Protein AF-A0A958FEN5-F1 (afdb_monomer)

Secondary structure (DSSP, 8-state):
---HHHHHHHTTSSS-EEESGGGT-SS-HHHHHHHTT--------S-TT-HHHHHHHHHHHHHHHHHHTSS-GGGSTTHHHHHHHHHHHTTT--SEEEEEEEEEPPTT---EEPTT--TT-EE-TT-EEEEETTEEEE-SS-EEEES---SS--SEEEEEEEE--HHHHHHHHHHHHTTGGGGGGGSTTEEE-SSSTTEEEEETTT-TT--HHHHHHTTEEEEEEETTEEEEEE-TTSSS-HHHHTT--

Foldseek 3Di:
DPFPLLVQLCVLALAADEPPPVLVDPPDPQVVCLLQQDRDDDDDQDDPPDPLSVLLVVLVVLSNCCSVVVDPCVRDPCNVVSNVSRNVVRPPHFRYKYWDDWDFADVVWPKAFDPDADAFAKDAFQDFGIATPVGTDTHHHTAGKHDADHDPDDRTRIIGMHHDDVVLVVLLVVCQVVLVVVCQCVQPQWHDDPPDPQKIKGQCVRVVVPPVSVCVSNQWHFDDQDPNITIIGHRPNRPHGPVVVVVVD

pLDDT: mean 89.11, std 8.86, range [35.75, 97.81]

Radius of gyration: 19.83 Å; Cα contacts (8 Å, |Δi|>4): 394; chains: 1; bounding box: 42×50×49 Å

Structure (mmCIF, N/CA/C/O backbone):
data_AF-A0A958FEN5-F1
#
_entry.id   AF-A0A958FEN5-F1
#
loop_
_atom_site.group_PDB
_atom_site.id
_atom_site.type_symbol
_atom_site.label_atom_id
_atom_site.label_alt_id
_atom_site.label_comp_id
_atom_site.label_asym_id
_atom_site.label_entity_id
_atom_site.label_seq_id
_atom_site.pdbx_PDB_ins_code
_atom_site.Cartn_x
_atom_site.Cartn_y
_atom_site.Cartn_z
_atom_site.occupancy
_atom_site.B_iso_or_equiv
_atom_site.auth_seq_id
_atom_site.auth_comp_id
_atom_site.auth_asym_id
_atom_site.auth_atom_id
_atom_site.pdbx_PDB_model_num
ATOM 1 N N . ALA A 1 1 ? 1.786 -7.069 5.929 1.00 76.81 1 ALA A N 1
ATOM 2 C CA . ALA A 1 1 ? 1.356 -8.045 4.900 1.00 76.81 1 ALA A CA 1
ATOM 3 C C . ALA A 1 1 ? -0.119 -7.855 4.566 1.00 76.81 1 ALA A C 1
ATOM 5 O O . ALA A 1 1 ? -0.901 -7.631 5.483 1.00 76.81 1 ALA A O 1
ATOM 6 N N . ASP A 1 2 ? -0.501 -7.979 3.296 1.00 85.31 2 ASP A N 1
ATOM 7 C CA . ASP A 1 2 ? -1.878 -7.846 2.799 1.00 85.31 2 ASP A CA 1
ATOM 8 C C . ASP A 1 2 ? -2.792 -9.045 3.164 1.00 85.31 2 ASP A C 1
ATOM 10 O O . ASP A 1 2 ? -3.240 -9.829 2.318 1.00 85.31 2 ASP A O 1
ATOM 14 N N . THR A 1 3 ? -3.030 -9.216 4.465 1.00 89.69 3 THR A N 1
ATOM 15 C CA . THR A 1 3 ? -3.970 -10.192 5.032 1.00 89.69 3 THR A CA 1
ATOM 16 C C . THR A 1 3 ? -5.318 -9.549 5.341 1.00 89.69 3 THR A C 1
ATOM 18 O O . THR A 1 3 ? -5.387 -8.353 5.631 1.00 89.69 3 THR A O 1
ATOM 21 N N . ILE A 1 4 ? -6.403 -10.328 5.356 1.00 90.50 4 ILE A N 1
ATOM 22 C CA . ILE A 1 4 ? -7.728 -9.823 5.759 1.00 90.50 4 ILE A CA 1
ATOM 23 C C . ILE A 1 4 ? -7.710 -9.292 7.200 1.00 90.50 4 ILE A C 1
ATOM 25 O O . ILE A 1 4 ? -8.306 -8.248 7.469 1.00 90.50 4 ILE A O 1
ATOM 29 N N . ARG A 1 5 ? -6.975 -9.942 8.113 1.00 92.38 5 ARG A N 1
ATOM 30 C CA . ARG A 1 5 ? -6.781 -9.458 9.494 1.00 92.38 5 ARG A CA 1
ATOM 31 C C . ARG A 1 5 ? -6.127 -8.077 9.547 1.00 92.38 5 ARG A C 1
ATOM 33 O O . ARG A 1 5 ? -6.627 -7.200 10.248 1.00 92.38 5 ARG A O 1
ATOM 40 N N . ASN A 1 6 ? -5.058 -7.867 8.777 1.00 92.12 6 ASN A N 1
ATOM 41 C CA . ASN A 1 6 ? -4.385 -6.570 8.720 1.00 92.12 6 ASN A CA 1
ATOM 42 C C . ASN A 1 6 ? -5.245 -5.521 8.020 1.00 92.12 6 ASN A C 1
ATOM 44 O O . ASN A 1 6 ? -5.283 -4.391 8.481 1.00 92.12 6 ASN A O 1
ATOM 48 N N . ARG A 1 7 ? -5.987 -5.882 6.964 1.00 92.06 7 ARG A N 1
ATOM 49 C CA . ARG A 1 7 ? -6.943 -4.965 6.321 1.00 92.06 7 ARG A CA 1
ATOM 50 C C . ARG A 1 7 ? -8.023 -4.498 7.292 1.00 92.06 7 ARG A C 1
ATOM 52 O O . ARG A 1 7 ? -8.392 -3.335 7.238 1.00 92.06 7 ARG A O 1
ATOM 59 N N . ARG A 1 8 ? -8.543 -5.380 8.155 1.00 91.88 8 ARG A N 1
ATOM 60 C CA . ARG A 1 8 ? -9.530 -4.997 9.180 1.00 91.88 8 ARG A CA 1
ATOM 61 C C . ARG A 1 8 ? -8.937 -4.012 10.176 1.00 91.88 8 ARG A C 1
ATOM 63 O O . ARG A 1 8 ? -9.519 -2.960 10.356 1.00 91.88 8 ARG A O 1
ATOM 70 N N . PHE A 1 9 ? -7.761 -4.312 10.720 1.00 93.44 9 PHE A N 1
ATOM 71 C CA . PHE A 1 9 ? -7.087 -3.411 11.656 1.00 93.44 9 PHE A CA 1
ATOM 72 C C . PHE A 1 9 ? -6.694 -2.070 11.010 1.00 93.44 9 PHE A C 1
ATOM 74 O O . PHE A 1 9 ? -6.896 -1.010 11.582 1.00 93.44 9 PHE A O 1
ATOM 81 N N . ALA A 1 10 ? -6.198 -2.086 9.771 1.00 93.81 10 ALA A N 1
ATOM 82 C CA . ALA A 1 10 ? -5.843 -0.871 9.041 1.00 93.81 10 ALA A CA 1
ATOM 83 C C . ALA A 1 10 ? -7.058 0.025 8.730 1.00 93.81 10 ALA A C 1
ATOM 85 O O . ALA A 1 10 ? -6.887 1.231 8.593 1.00 93.81 10 ALA A O 1
ATOM 86 N N . ARG A 1 11 ? -8.274 -0.538 8.628 1.00 92.50 11 ARG A N 1
ATOM 87 C CA . ARG A 1 11 ? -9.514 0.232 8.403 1.00 92.50 11 ARG A CA 1
ATOM 88 C C . ARG A 1 11 ? -9.922 1.084 9.605 1.00 92.50 11 ARG A C 1
ATOM 90 O O . ARG A 1 11 ? -10.710 2.005 9.413 1.00 92.50 11 ARG A O 1
ATOM 97 N N . ASP A 1 12 ? -9.389 0.809 10.794 1.00 93.94 12 ASP A N 1
ATOM 98 C CA . ASP A 1 12 ? -9.639 1.631 11.983 1.00 93.94 12 ASP A CA 1
ATOM 99 C C . ASP A 1 12 ? -8.968 3.013 11.856 1.00 93.94 12 ASP A C 1
ATOM 101 O O . ASP A 1 12 ? -9.407 3.990 12.461 1.00 93.94 12 ASP A O 1
ATOM 105 N N . PHE A 1 13 ? -7.935 3.121 11.013 1.00 95.62 13 PHE A N 1
ATOM 106 C CA . PHE A 1 13 ? -7.231 4.365 10.732 1.00 95.62 13 PHE A CA 1
ATOM 107 C C . PHE A 1 13 ? -7.889 5.086 9.551 1.00 95.62 13 PHE A C 1
ATOM 109 O O . PHE A 1 13 ? -7.952 4.531 8.451 1.00 95.62 13 PHE A O 1
ATOM 116 N N . PRO A 1 14 ? -8.331 6.346 9.707 1.00 95.31 14 PRO A N 1
ATOM 117 C CA . PRO A 1 14 ? -8.985 7.080 8.632 1.00 95.31 14 PRO A CA 1
ATOM 118 C C . PRO A 1 14 ? -7.960 7.740 7.690 1.00 95.31 14 PRO A C 1
ATOM 120 O O . PRO A 1 14 ? -8.005 8.945 7.452 1.00 95.31 14 PRO A O 1
ATOM 123 N N . VAL A 1 15 ? -7.023 6.941 7.170 1.00 95.38 15 VAL A N 1
ATOM 124 C CA . VAL A 1 15 ? -5.976 7.350 6.220 1.00 95.38 15 VAL A CA 1
ATOM 125 C C . VAL A 1 15 ? -5.899 6.376 5.040 1.00 95.38 15 VAL A C 1
ATOM 127 O O . VAL A 1 15 ? -6.398 5.252 5.145 1.00 95.38 15 VAL A O 1
ATOM 130 N N . PRO A 1 16 ? -5.273 6.755 3.909 1.00 94.94 16 PRO A N 1
ATOM 131 C CA . PRO A 1 16 ? -5.099 5.841 2.791 1.00 94.94 16 PRO A CA 1
ATOM 132 C C . PRO A 1 16 ? -4.279 4.609 3.178 1.00 94.94 16 PRO A C 1
ATOM 134 O O . PRO A 1 16 ? -3.177 4.716 3.713 1.00 94.94 16 PRO A O 1
ATOM 137 N N . ILE A 1 17 ? -4.790 3.429 2.839 1.00 95.31 17 ILE A N 1
ATOM 138 C CA . ILE A 1 17 ? -4.107 2.151 3.044 1.00 95.31 17 ILE A CA 1
ATOM 139 C C . ILE A 1 17 ? -3.333 1.793 1.773 1.00 95.31 17 ILE A C 1
ATOM 141 O O . ILE A 1 17 ? -3.893 1.823 0.676 1.00 95.31 17 ILE A O 1
ATOM 145 N N . ILE A 1 18 ? -2.067 1.395 1.911 1.00 94.81 18 ILE A N 1
ATOM 146 C CA . ILE A 1 18 ? -1.229 0.938 0.793 1.00 94.81 18 ILE A CA 1
ATOM 147 C C . ILE A 1 18 ? -0.986 -0.564 0.924 1.00 94.81 18 ILE A C 1
ATOM 149 O O . ILE A 1 18 ? -0.358 -1.032 1.871 1.00 94.81 18 ILE A O 1
ATOM 153 N N . LEU A 1 19 ? -1.490 -1.327 -0.043 1.00 92.75 19 LEU A N 1
ATOM 154 C CA . LEU A 1 19 ? -1.366 -2.781 -0.092 1.00 92.75 19 LEU A CA 1
ATOM 155 C C . LEU A 1 19 ? -0.145 -3.210 -0.915 1.00 92.75 19 LEU A C 1
ATOM 157 O O . LEU A 1 19 ? 0.177 -2.597 -1.933 1.00 92.75 19 LEU A O 1
ATOM 161 N N . GLY A 1 20 ? 0.504 -4.305 -0.517 1.00 88.38 20 GLY A N 1
ATOM 162 C CA . GLY A 1 20 ? 1.544 -4.960 -1.316 1.00 88.38 20 GLY A CA 1
ATOM 163 C C . GLY A 1 20 ? 2.907 -4.266 -1.304 1.00 88.38 20 GLY A C 1
ATOM 164 O O . GLY A 1 20 ? 3.802 -4.685 -2.038 1.00 88.38 20 GLY A O 1
ATOM 165 N N . LEU A 1 21 ? 3.098 -3.233 -0.476 1.00 88.38 21 LEU A N 1
ATOM 166 C CA . LEU A 1 21 ? 4.414 -2.619 -0.271 1.00 88.38 21 LEU A 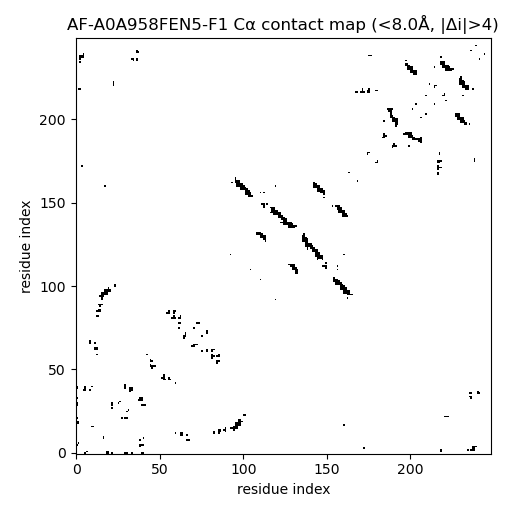CA 1
ATOM 167 C C . LEU A 1 21 ? 5.416 -3.641 0.290 1.00 88.38 21 LEU A C 1
ATOM 169 O O . LEU A 1 21 ? 6.569 -3.666 -0.128 1.00 88.38 21 LEU A O 1
ATOM 173 N N . GLU A 1 22 ? 4.955 -4.551 1.153 1.00 84.94 22 GLU A N 1
ATOM 174 C CA . GLU A 1 22 ? 5.789 -5.604 1.734 1.00 84.94 22 GLU A CA 1
ATOM 175 C C . GLU A 1 22 ? 6.293 -6.623 0.707 1.00 84.94 22 GLU A C 1
ATOM 177 O O . GLU A 1 22 ? 7.250 -7.333 0.975 1.00 84.94 22 GLU A O 1
ATOM 182 N N . GLU A 1 23 ? 5.649 -6.735 -0.459 1.00 82.31 23 GLU A N 1
ATOM 183 C CA . GLU A 1 23 ? 6.120 -7.626 -1.529 1.00 82.31 23 GLU A CA 1
ATOM 184 C C . GLU A 1 23 ? 7.278 -7.013 -2.324 1.00 82.31 23 GLU A C 1
ATOM 186 O O . GLU A 1 23 ? 7.898 -7.697 -3.135 1.00 82.31 23 GLU A O 1
ATOM 191 N N . GLN A 1 24 ? 7.534 -5.715 -2.140 1.00 83.56 24 GLN A N 1
ATOM 192 C CA . GLN A 1 24 ? 8.630 -5.001 -2.791 1.00 83.56 24 GLN A CA 1
ATOM 193 C C . GLN A 1 24 ? 9.846 -4.829 -1.874 1.00 83.56 24 GLN A C 1
ATOM 195 O O . GLN A 1 24 ? 10.915 -4.464 -2.363 1.00 83.56 24 GLN A O 1
ATOM 200 N N . LEU A 1 25 ? 9.683 -5.073 -0.571 1.00 83.25 25 LEU A N 1
ATOM 201 C CA . LEU A 1 25 ? 10.684 -4.840 0.464 1.00 83.25 25 LEU A CA 1
ATOM 202 C C . LEU A 1 25 ? 11.015 -6.150 1.179 1.00 83.25 25 LEU A C 1
ATOM 204 O O . LEU A 1 25 ? 10.143 -6.775 1.781 1.00 83.25 25 LEU A O 1
ATOM 208 N N . GLU A 1 26 ? 12.281 -6.548 1.150 1.00 78.88 26 GLU A N 1
ATOM 209 C CA . GLU A 1 26 ? 12.763 -7.735 1.858 1.00 78.88 26 GLU A CA 1
ATOM 210 C C . GLU A 1 26 ? 13.278 -7.364 3.256 1.00 78.88 26 GLU A C 1
ATOM 212 O O . GLU A 1 26 ? 13.722 -6.242 3.490 1.00 78.88 26 GLU A O 1
ATOM 217 N N . GLY A 1 27 ? 13.189 -8.295 4.211 1.00 82.06 27 GLY A N 1
ATOM 218 C CA . GLY A 1 27 ? 13.795 -8.129 5.541 1.00 82.06 27 GLY A CA 1
ATOM 219 C C . GLY A 1 27 ? 13.127 -7.099 6.463 1.00 82.06 27 GLY A C 1
ATOM 220 O O . GLY A 1 27 ? 13.707 -6.718 7.476 1.00 82.06 27 GLY A O 1
ATOM 221 N N . THR A 1 28 ? 11.913 -6.637 6.153 1.00 86.81 28 THR A N 1
ATOM 222 C CA . THR A 1 28 ? 11.220 -5.651 7.000 1.00 86.81 28 THR A CA 1
ATOM 223 C C . THR A 1 28 ? 10.677 -6.272 8.290 1.00 86.81 28 THR A C 1
ATOM 225 O O . THR A 1 28 ? 10.172 -7.398 8.295 1.00 86.81 28 THR A O 1
ATOM 228 N N . ILE A 1 29 ? 10.666 -5.496 9.382 1.00 89.12 29 ILE A N 1
ATOM 229 C CA . ILE A 1 29 ? 10.016 -5.900 10.642 1.00 89.12 29 ILE A CA 1
ATOM 230 C C . ILE A 1 29 ? 8.528 -6.227 10.439 1.00 89.12 29 ILE A C 1
ATOM 232 O O . ILE A 1 29 ? 7.995 -7.146 11.054 1.00 89.12 29 ILE A O 1
ATOM 236 N N . LEU A 1 30 ? 7.865 -5.525 9.512 1.00 87.88 30 LEU A N 1
ATOM 237 C CA . LEU A 1 30 ? 6.474 -5.769 9.140 1.00 87.88 30 LEU A CA 1
ATOM 238 C C . LEU A 1 30 ? 6.273 -7.173 8.554 1.00 87.88 30 LEU A C 1
ATOM 240 O O . LEU A 1 30 ? 5.255 -7.818 8.818 1.00 87.88 30 LEU A O 1
ATOM 244 N N . HIS A 1 31 ? 7.220 -7.638 7.736 1.00 83.94 31 HIS A N 1
ATOM 245 C CA . HIS A 1 31 ? 7.192 -8.988 7.187 1.00 83.94 31 HIS A CA 1
ATOM 246 C C . HIS A 1 31 ? 7.477 -10.020 8.285 1.00 83.94 31 HIS A C 1
ATOM 248 O O . HIS A 1 31 ? 6.682 -10.945 8.439 1.00 83.94 31 HIS A O 1
ATOM 254 N N . TYR A 1 32 ? 8.502 -9.802 9.112 1.00 87.81 32 TYR A N 1
ATOM 255 C CA . TYR A 1 32 ? 8.828 -10.679 10.242 1.00 87.81 32 TYR A CA 1
ATOM 256 C C . TYR A 1 32 ? 7.643 -10.878 11.208 1.00 87.81 32 TYR A C 1
ATOM 258 O O . TYR A 1 32 ? 7.229 -12.008 11.460 1.00 87.81 32 TYR A O 1
ATOM 266 N N . LEU A 1 33 ? 7.022 -9.791 11.683 1.00 89.62 33 LEU A N 1
ATOM 267 C CA . LEU A 1 33 ? 5.853 -9.853 12.572 1.00 89.62 33 LEU A CA 1
ATOM 268 C C . LEU A 1 33 ? 4.656 -10.555 11.914 1.00 89.62 33 LEU A C 1
ATOM 270 O O . LEU A 1 33 ? 3.924 -11.296 12.572 1.00 89.62 33 LEU A O 1
ATOM 274 N N . GLY A 1 34 ? 4.464 -10.343 10.609 1.00 85.12 34 GLY A N 1
ATOM 275 C CA . GLY A 1 34 ? 3.415 -11.009 9.841 1.00 85.12 34 GLY A CA 1
ATOM 276 C C . GLY A 1 34 ? 3.625 -12.520 9.723 1.00 85.12 34 GLY A C 1
ATOM 277 O O . GLY A 1 34 ? 2.658 -13.275 9.830 1.00 85.12 34 GLY A O 1
ATOM 278 N N . ASP A 1 35 ? 4.870 -12.968 9.552 1.00 83.88 35 ASP A N 1
ATOM 279 C CA . ASP A 1 35 ? 5.224 -14.391 9.498 1.00 83.88 35 ASP A CA 1
ATOM 280 C C . ASP A 1 35 ? 5.093 -15.073 10.876 1.00 83.88 35 ASP A C 1
ATOM 282 O O . ASP A 1 35 ? 4.807 -16.269 10.931 1.00 83.88 35 ASP A O 1
ATOM 286 N N . LEU A 1 36 ? 5.197 -14.316 11.977 1.00 88.56 36 LEU A N 1
ATOM 287 C CA . LEU A 1 36 ? 4.844 -14.769 13.333 1.00 88.56 36 LEU A CA 1
ATOM 288 C C . LEU A 1 36 ? 3.325 -14.785 13.599 1.00 88.56 36 LEU A C 1
ATOM 290 O O . LEU A 1 36 ? 2.874 -15.353 14.589 1.00 88.56 36 LEU A O 1
ATOM 294 N N . GLY A 1 37 ? 2.520 -14.185 12.718 1.00 88.06 37 GLY A N 1
ATOM 295 C CA . GLY A 1 37 ? 1.058 -14.165 12.823 1.00 88.06 37 GLY A CA 1
ATOM 296 C C . GLY A 1 37 ? 0.467 -13.000 13.609 1.00 88.06 37 GLY A C 1
ATOM 297 O O . GLY A 1 37 ? -0.756 -12.970 13.822 1.00 88.06 37 GLY A O 1
ATOM 298 N N . PHE A 1 38 ? 1.287 -12.012 13.968 1.00 89.69 38 PHE A N 1
ATOM 299 C CA . PHE A 1 38 ? 0.811 -10.760 14.544 1.00 89.69 38 PHE A CA 1
ATOM 300 C C . PHE A 1 38 ? 0.063 -9.917 13.510 1.00 89.69 38 PHE A C 1
ATOM 302 O O . PHE A 1 38 ? 0.352 -9.935 12.308 1.00 89.69 38 PHE A O 1
ATOM 309 N N . ARG A 1 39 ? -0.910 -9.141 13.999 1.00 89.00 39 ARG A N 1
ATOM 310 C CA . ARG A 1 39 ? -1.484 -8.043 13.220 1.00 89.00 39 ARG A CA 1
ATOM 311 C C . ARG A 1 39 ? -0.460 -6.919 13.191 1.00 89.00 39 ARG A C 1
ATOM 313 O O . ARG A 1 39 ? -0.017 -6.484 14.247 1.00 89.00 39 ARG A O 1
ATOM 320 N N . ALA A 1 40 ? -0.079 -6.474 12.002 1.00 88.88 40 ALA A N 1
ATOM 321 C CA . ALA A 1 40 ? 0.963 -5.469 11.855 1.00 88.88 40 ALA A CA 1
ATOM 322 C C . ALA A 1 40 ? 0.651 -4.533 10.686 1.00 88.88 40 ALA A C 1
ATOM 324 O O . ALA A 1 40 ? 0.308 -4.975 9.584 1.00 88.88 40 ALA A O 1
ATOM 325 N N . VAL A 1 41 ? 0.796 -3.237 10.948 1.00 91.50 41 VAL A N 1
ATOM 326 C CA . VAL A 1 41 ? 0.667 -2.142 9.984 1.00 91.50 41 VAL A CA 1
ATOM 327 C C . VAL A 1 41 ? 1.860 -1.212 10.170 1.00 91.50 41 VAL A C 1
ATOM 329 O O . VAL A 1 41 ? 2.317 -1.011 11.293 1.00 91.50 41 VAL A O 1
ATOM 332 N N . ALA A 1 42 ? 2.378 -0.676 9.070 1.00 92.25 42 ALA A N 1
ATOM 333 C CA . ALA A 1 42 ? 3.320 0.434 9.105 1.00 92.25 42 ALA A CA 1
ATOM 334 C C . ALA A 1 42 ? 2.525 1.723 8.879 1.00 92.25 42 ALA A C 1
ATOM 336 O O . ALA A 1 42 ? 1.693 1.771 7.970 1.00 92.25 42 ALA A O 1
ATOM 337 N N . PHE A 1 43 ? 2.752 2.730 9.719 1.00 93.06 43 PHE A N 1
ATOM 338 C CA . PHE A 1 43 ? 2.057 4.009 9.649 1.00 93.06 43 PHE A CA 1
ATOM 339 C C . PHE A 1 43 ? 3.056 5.120 9.327 1.00 93.06 43 PHE A C 1
ATOM 341 O O . PHE A 1 43 ? 3.975 5.372 10.100 1.00 93.06 43 PHE A O 1
ATOM 348 N N . GLU A 1 44 ? 2.855 5.784 8.192 1.00 91.25 44 GLU A N 1
ATOM 349 C CA . GLU A 1 44 ? 3.672 6.909 7.737 1.00 91.25 44 GLU A CA 1
ATOM 350 C C . GLU A 1 44 ? 2.993 8.222 8.142 1.00 91.25 44 GLU A C 1
ATOM 352 O O . GLU A 1 44 ? 2.034 8.660 7.505 1.00 91.25 44 GLU A O 1
ATOM 357 N N . ALA A 1 45 ? 3.467 8.856 9.215 1.00 89.75 45 ALA A N 1
ATOM 358 C CA . ALA A 1 45 ? 2.806 10.029 9.797 1.00 89.75 45 ALA A CA 1
ATOM 359 C C . ALA A 1 45 ? 3.150 11.368 9.115 1.00 89.75 45 ALA A C 1
ATOM 361 O O . ALA A 1 45 ? 2.600 12.408 9.485 1.00 89.75 45 ALA A O 1
ATOM 362 N N . GLY A 1 46 ? 4.048 11.355 8.129 1.00 84.25 46 GLY A N 1
ATOM 363 C CA . GLY A 1 46 ? 4.561 12.545 7.450 1.00 84.25 46 GLY A CA 1
ATOM 364 C C . GLY A 1 46 ? 6.075 12.691 7.597 1.00 84.25 46 GLY A C 1
ATOM 365 O O . GLY A 1 46 ? 6.747 11.844 8.182 1.00 84.25 46 GLY A O 1
ATOM 366 N N . GLN A 1 47 ? 6.623 13.775 7.049 1.00 78.31 47 GLN A N 1
ATOM 367 C CA . GLN A 1 47 ? 8.062 14.048 7.099 1.00 78.31 47 GLN A CA 1
ATOM 368 C C . GLN A 1 47 ? 8.539 14.231 8.546 1.00 78.31 47 GLN A C 1
ATOM 370 O O . GLN A 1 47 ? 7.839 14.830 9.360 1.00 78.31 47 GLN A O 1
ATOM 375 N N . HIS A 1 48 ? 9.754 13.770 8.858 1.00 70.81 48 HIS A N 1
ATOM 376 C CA . HIS A 1 48 ? 10.300 13.811 10.223 1.00 70.81 48 HIS A CA 1
ATOM 377 C C . HIS A 1 48 ? 10.419 15.226 10.813 1.00 70.81 48 HIS A C 1
ATOM 379 O O . HIS A 1 48 ? 10.429 15.382 12.029 1.00 70.81 48 HIS A O 1
ATOM 385 N N . HIS A 1 49 ? 10.502 16.252 9.965 1.00 74.00 49 HIS A N 1
ATOM 386 C CA . HIS A 1 49 ? 10.614 17.652 10.383 1.00 74.00 49 HIS A CA 1
ATOM 387 C C . HIS A 1 49 ? 9.278 18.403 10.403 1.00 74.00 49 HIS A C 1
ATOM 389 O O . HIS A 1 49 ? 9.260 19.579 10.755 1.00 74.00 49 HIS A O 1
ATOM 395 N N . ASP A 1 50 ? 8.175 17.761 10.011 1.00 83.12 50 ASP A N 1
ATOM 396 C CA . ASP A 1 50 ? 6.856 18.388 10.031 1.00 83.12 50 ASP A CA 1
ATOM 397 C C . ASP A 1 50 ? 6.254 18.292 11.445 1.00 83.12 50 ASP A C 1
ATOM 399 O O . ASP A 1 50 ? 6.009 17.177 11.919 1.00 83.12 50 ASP A O 1
ATOM 403 N N . PRO A 1 51 ? 5.968 19.417 12.130 1.00 85.75 51 PRO A N 1
ATOM 404 C CA . PRO A 1 51 ? 5.313 19.395 13.437 1.00 85.75 51 PRO A CA 1
ATOM 405 C C . PRO A 1 51 ? 3.977 18.636 13.436 1.00 85.75 51 PRO A C 1
ATOM 407 O O . PRO A 1 51 ? 3.612 18.032 14.445 1.00 85.75 51 PRO A O 1
ATOM 410 N N . ALA A 1 52 ? 3.257 18.608 12.306 1.00 88.88 52 ALA A N 1
ATOM 411 C CA . ALA A 1 52 ? 2.019 17.843 12.176 1.00 88.88 52 ALA A CA 1
ATOM 412 C C . ALA A 1 52 ? 2.249 16.324 12.281 1.00 88.88 52 ALA A C 1
ATOM 414 O O . ALA A 1 52 ? 1.361 15.604 12.740 1.00 88.88 52 ALA A O 1
ATOM 415 N N . SER A 1 53 ? 3.447 15.836 11.935 1.00 91.12 53 SER A N 1
ATOM 416 C CA . SER A 1 53 ? 3.814 14.418 12.033 1.00 91.12 53 SER A CA 1
ATOM 417 C C . SER A 1 53 ? 3.745 13.907 13.473 1.00 91.12 53 SER A C 1
ATOM 419 O O . SER A 1 53 ? 3.315 12.779 13.710 1.00 91.12 53 SER A O 1
ATOM 421 N N . VAL A 1 54 ? 4.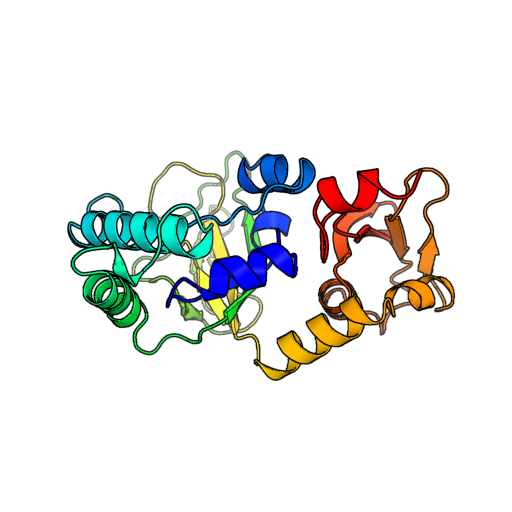080 14.743 14.462 1.00 92.56 54 VAL A N 1
ATOM 422 C CA . VAL A 1 54 ? 3.970 14.379 15.886 1.00 92.56 54 VAL A CA 1
ATOM 423 C C . VAL A 1 54 ? 2.509 14.123 16.263 1.00 92.56 54 VAL A C 1
ATOM 425 O O . VAL A 1 54 ? 2.190 13.081 16.833 1.00 92.56 54 VAL A O 1
ATOM 428 N N . ASN A 1 55 ? 1.606 15.027 15.878 1.00 93.00 55 ASN A N 1
ATOM 429 C CA . ASN A 1 55 ? 0.173 14.880 16.147 1.00 93.00 55 ASN A CA 1
ATOM 430 C C . ASN A 1 55 ? -0.418 13.663 15.424 1.00 93.00 55 ASN A C 1
ATOM 432 O O . ASN A 1 55 ? -1.223 12.937 16.003 1.00 93.00 55 ASN A O 1
ATOM 436 N N . ASN A 1 56 ? 0.021 13.398 14.192 1.00 95.06 56 ASN A N 1
ATOM 437 C CA . ASN A 1 56 ? -0.394 12.217 13.439 1.00 95.06 56 ASN A CA 1
ATOM 438 C C . ASN A 1 56 ? 0.062 10.914 14.116 1.00 95.06 56 ASN A C 1
ATOM 440 O O . ASN A 1 56 ? -0.728 9.977 14.205 1.00 95.06 56 ASN A O 1
ATOM 444 N N . HIS A 1 57 ? 1.294 10.851 14.637 1.00 94.88 57 HIS A N 1
ATOM 445 C CA . HIS A 1 57 ? 1.771 9.693 15.402 1.00 94.88 57 HIS A CA 1
ATOM 446 C C . HIS A 1 57 ? 0.954 9.476 16.677 1.00 94.88 57 HIS A C 1
ATOM 448 O O . HIS A 1 57 ? 0.539 8.351 16.948 1.00 94.88 57 HIS A O 1
ATOM 454 N N . ILE A 1 58 ? 0.691 10.539 17.444 1.00 94.31 58 ILE A N 1
ATOM 455 C CA . ILE A 1 58 ? -0.121 10.458 18.668 1.00 94.31 58 ILE A CA 1
ATOM 456 C C . ILE A 1 58 ? -1.519 9.927 18.337 1.00 94.31 58 ILE A C 1
ATOM 458 O O . ILE A 1 58 ? -1.982 8.973 18.964 1.00 94.31 58 ILE A O 1
ATOM 462 N N . ALA A 1 59 ? -2.167 10.491 17.315 1.00 95.44 59 ALA A N 1
ATOM 463 C CA . ALA A 1 59 ? -3.480 10.045 16.875 1.00 95.44 59 ALA A CA 1
ATOM 464 C C . ALA A 1 59 ? -3.466 8.571 16.434 1.00 95.44 59 ALA A C 1
ATOM 466 O O . ALA A 1 59 ? -4.336 7.797 16.834 1.00 95.44 59 ALA A O 1
ATOM 467 N N . ALA A 1 60 ? -2.449 8.161 15.669 1.00 95.88 60 ALA A N 1
ATOM 468 C CA . ALA A 1 60 ? -2.284 6.781 15.230 1.00 95.88 60 ALA A CA 1
ATOM 469 C C . ALA A 1 60 ? -2.103 5.810 16.404 1.00 95.88 60 ALA A C 1
ATOM 471 O O . ALA A 1 60 ? -2.711 4.745 16.395 1.00 95.88 60 ALA A O 1
ATOM 472 N N . ILE A 1 61 ? -1.333 6.167 17.436 1.00 94.81 61 ILE A N 1
ATOM 473 C CA . ILE A 1 61 ? -1.158 5.323 18.630 1.00 94.81 61 ILE A CA 1
ATOM 474 C C . ILE A 1 61 ? -2.496 5.123 19.351 1.00 94.81 61 ILE A C 1
ATOM 476 O O . ILE A 1 61 ? -2.851 3.988 19.667 1.00 94.81 61 ILE A O 1
ATOM 480 N N . TRP A 1 62 ? -3.273 6.189 19.565 1.00 95.25 62 TRP A N 1
ATOM 481 C CA . TRP A 1 62 ? -4.588 6.080 20.208 1.00 95.25 62 TRP A CA 1
ATOM 482 C C . TRP A 1 62 ? -5.561 5.206 19.416 1.00 95.25 62 TRP A C 1
ATOM 484 O O . TRP A 1 62 ? -6.232 4.344 19.985 1.00 95.25 62 TRP A O 1
ATOM 494 N N . ILE A 1 63 ? -5.607 5.390 18.097 1.00 95.62 63 ILE A N 1
ATOM 495 C CA . ILE A 1 63 ? -6.443 4.583 17.202 1.00 95.62 63 ILE A CA 1
ATOM 496 C C . ILE A 1 63 ? -5.978 3.125 17.192 1.00 95.62 63 ILE A C 1
ATOM 498 O O . ILE A 1 63 ? -6.815 2.228 17.247 1.00 95.62 63 ILE A O 1
ATOM 502 N N . ALA A 1 64 ? -4.666 2.878 17.203 1.00 94.75 64 ALA A N 1
ATOM 503 C CA . ALA A 1 64 ? -4.099 1.537 17.273 1.00 94.75 64 ALA A CA 1
ATOM 504 C C . ALA A 1 64 ? -4.481 0.820 18.573 1.00 94.75 64 ALA A C 1
ATOM 506 O O . ALA A 1 64 ? -4.886 -0.338 18.523 1.00 94.75 64 ALA A O 1
ATOM 507 N N . LEU A 1 65 ? -4.383 1.495 19.725 1.00 94.00 65 LEU A N 1
ATOM 508 C CA . LEU A 1 65 ? -4.760 0.932 21.026 1.00 94.00 65 LEU A CA 1
ATOM 509 C C . LEU A 1 65 ? -6.250 0.578 21.074 1.00 94.00 65 LEU A C 1
ATOM 511 O O . LEU A 1 65 ? -6.605 -0.509 21.534 1.00 94.00 65 LEU A O 1
ATOM 515 N N . ALA A 1 66 ? -7.106 1.453 20.544 1.00 94.19 66 ALA A N 1
ATOM 516 C CA . ALA A 1 66 ? -8.538 1.196 20.436 1.00 94.19 66 ALA A CA 1
ATOM 517 C C . ALA A 1 66 ? -8.853 0.029 19.482 1.00 94.19 66 ALA A C 1
ATOM 519 O O . ALA A 1 66 ? -9.525 -0.924 19.870 1.00 94.19 66 ALA A O 1
ATOM 520 N N . GLY A 1 67 ? -8.313 0.044 18.257 1.00 91.44 67 GLY A N 1
ATOM 521 C CA . GLY A 1 67 ? -8.525 -1.011 17.253 1.00 91.44 67 GLY A CA 1
ATOM 522 C C . GLY A 1 67 ? -7.913 -2.365 17.637 1.00 91.44 67 GLY A C 1
ATOM 523 O O . GLY A 1 67 ? -8.367 -3.432 17.211 1.00 91.44 67 GLY A O 1
ATOM 524 N N . ALA A 1 68 ? -6.887 -2.358 18.492 1.00 91.25 68 ALA A N 1
ATOM 525 C CA . ALA A 1 68 ? -6.322 -3.570 19.075 1.00 91.25 68 ALA A CA 1
ATOM 526 C C . ALA A 1 68 ? -7.191 -4.146 20.206 1.00 91.25 68 ALA A C 1
ATOM 528 O O . ALA A 1 68 ? -7.004 -5.314 20.549 1.00 91.25 68 ALA A O 1
ATOM 529 N N . GLY A 1 69 ? -8.143 -3.368 20.736 1.00 91.81 69 GLY A N 1
ATOM 530 C CA . GLY A 1 69 ? -8.966 -3.717 21.893 1.00 91.81 69 GLY A CA 1
ATOM 531 C C . GLY A 1 69 ? -8.258 -3.514 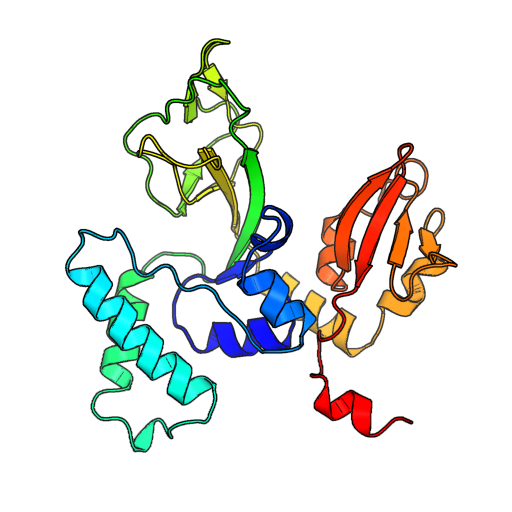23.234 1.00 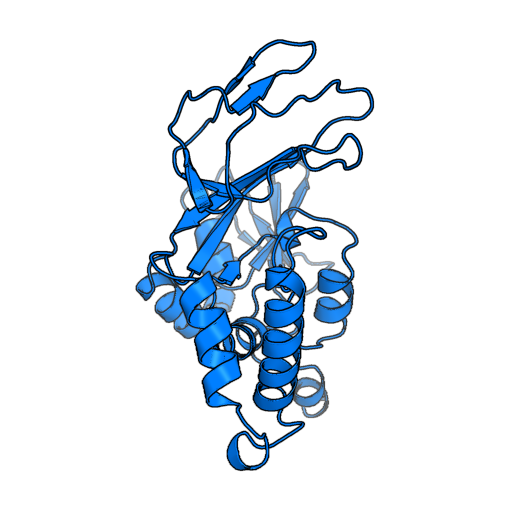91.81 69 GLY A C 1
ATOM 532 O O . GLY A 1 69 ? -8.722 -4.031 24.244 1.00 91.81 69 GLY A O 1
ATOM 533 N N . CYS A 1 70 ? -7.132 -2.792 23.258 1.00 93.38 70 CYS A N 1
ATOM 534 C CA . CYS A 1 70 ? -6.388 -2.508 24.486 1.00 93.38 70 CYS A CA 1
ATOM 535 C C . CYS A 1 70 ? -7.088 -1.459 25.358 1.00 93.38 70 CYS A C 1
ATOM 537 O O . CYS A 1 70 ? -6.922 -1.483 26.572 1.00 93.38 70 CYS A O 1
ATOM 539 N N . LEU A 1 71 ? -7.835 -0.540 24.739 1.00 93.00 71 LEU A N 1
ATOM 540 C CA . LEU A 1 71 ? -8.591 0.531 25.396 1.00 93.00 71 LEU A CA 1
ATOM 541 C C . LEU A 1 71 ? -9.945 0.692 24.699 1.00 93.00 71 LEU A C 1
ATOM 543 O O . LEU A 1 71 ? -10.016 0.567 23.474 1.00 93.00 71 LEU A O 1
ATOM 547 N N . GLN A 1 72 ? -11.015 0.983 25.440 1.00 92.62 72 GLN A N 1
ATOM 548 C CA . GLN A 1 72 ? -12.309 1.260 24.815 1.00 92.62 72 GLN A CA 1
ATOM 549 C C . GLN A 1 72 ? -12.351 2.708 24.303 1.00 92.62 72 GLN A C 1
ATOM 551 O O . GLN A 1 72 ? -11.968 3.617 25.038 1.00 92.62 72 GLN A O 1
ATOM 556 N N . PRO A 1 73 ? -12.880 2.980 23.093 1.00 90.56 73 PRO A N 1
ATOM 557 C CA . PRO A 1 73 ? -13.011 4.346 22.574 1.00 90.56 73 PRO A CA 1
ATOM 558 C C . PRO A 1 73 ? -13.718 5.321 23.526 1.00 90.56 73 PRO A C 1
ATOM 560 O O . PRO A 1 73 ? -13.353 6.490 23.595 1.00 90.56 73 PRO A O 1
ATOM 563 N N . ALA A 1 74 ? -14.706 4.835 24.286 1.00 90.06 74 ALA A N 1
ATOM 564 C CA . ALA A 1 74 ? -15.454 5.632 25.260 1.00 90.06 74 ALA A CA 1
ATOM 565 C C . ALA A 1 74 ? -14.609 6.085 26.467 1.00 90.06 74 ALA A C 1
ATOM 567 O O . ALA A 1 74 ? -14.955 7.062 27.124 1.00 90.06 74 ALA A O 1
ATOM 568 N N . GLU A 1 75 ? -13.507 5.391 26.752 1.00 88.69 75 GLU A N 1
ATOM 569 C CA . GLU A 1 75 ? -12.597 5.677 27.867 1.00 88.69 75 GLU A CA 1
ATOM 570 C C . GLU A 1 75 ? -11.446 6.602 27.450 1.00 88.69 75 GLU A C 1
ATOM 572 O O . GLU A 1 75 ? -10.640 6.998 28.289 1.00 88.69 75 GLU A O 1
ATOM 577 N N . LEU A 1 76 ? -11.354 6.949 26.161 1.00 86.19 76 LEU A N 1
ATOM 578 C CA . LEU A 1 76 ? -10.271 7.737 25.584 1.00 86.19 76 LEU A CA 1
ATOM 579 C C . LEU A 1 76 ? -10.685 9.209 25.424 1.00 86.19 76 LEU A C 1
ATOM 581 O O . LEU A 1 76 ? -11.454 9.542 24.513 1.00 86.19 76 LEU A O 1
ATOM 585 N N . PRO A 1 77 ? -10.151 10.134 26.246 1.00 84.88 77 PRO A N 1
ATOM 586 C CA . PRO A 1 77 ? -10.440 11.553 26.097 1.00 84.88 77 PRO A CA 1
ATOM 587 C C . PRO A 1 77 ? -10.007 12.056 24.715 1.00 84.88 77 PRO A C 1
ATOM 589 O O . PRO A 1 77 ? -8.852 11.916 24.315 1.00 84.88 77 PRO A O 1
ATOM 592 N N . GLY A 1 78 ? -10.940 12.655 23.974 1.00 88.38 78 GLY A N 1
ATOM 593 C CA . GLY A 1 78 ? -10.648 13.230 22.660 1.00 88.38 78 GLY A CA 1
ATOM 594 C C . GLY A 1 78 ? -10.396 12.203 21.551 1.00 88.38 78 GLY A C 1
ATOM 595 O O . GLY A 1 78 ? -9.770 12.554 20.553 1.00 88.38 78 GLY A O 1
ATOM 596 N N . TYR A 1 79 ? -10.881 10.961 21.671 1.00 93.38 79 TYR A N 1
ATOM 597 C CA . TYR A 1 79 ? -10.733 9.947 20.616 1.00 93.38 79 TYR A CA 1
ATOM 598 C C . TYR A 1 79 ? -11.241 10.417 19.242 1.00 93.38 79 TYR A C 1
ATOM 600 O O . TYR A 1 79 ? -10.533 10.305 18.240 1.00 93.38 79 TYR A O 1
ATOM 608 N N . GLU A 1 80 ? -12.416 11.051 19.193 1.00 94.50 80 GLU A N 1
ATOM 609 C CA . GLU A 1 80 ? -12.946 11.635 17.951 1.00 94.50 80 GLU A CA 1
ATOM 610 C C . GLU A 1 80 ? -12.033 12.724 17.374 1.00 94.50 80 GLU A C 1
ATOM 612 O O . GLU A 1 80 ? -11.880 12.837 16.158 1.00 94.50 80 GLU A O 1
ATOM 617 N N . GLN A 1 81 ? -11.357 13.497 18.228 1.00 95.00 81 GLN A N 1
ATOM 618 C CA . GLN A 1 81 ? -10.376 14.482 17.778 1.00 95.00 81 GLN A CA 1
ATOM 619 C C . GLN A 1 81 ? -9.171 13.801 17.118 1.00 95.00 81 GLN A C 1
ATOM 621 O O . GLN A 1 81 ? -8.708 14.279 16.082 1.00 95.00 81 GLN A O 1
ATOM 626 N N . GLN A 1 82 ? -8.709 12.663 17.649 1.00 95.31 82 GLN A N 1
ATOM 627 C CA . GLN A 1 82 ? -7.635 11.876 17.030 1.00 95.31 82 GLN A CA 1
ATOM 628 C C . GLN A 1 82 ? -8.044 11.368 15.641 1.00 95.31 82 GLN A C 1
ATOM 630 O O . GLN A 1 82 ? -7.287 11.503 14.677 1.00 95.31 82 GLN A O 1
ATOM 635 N N . LEU A 1 83 ? -9.278 10.872 15.500 1.00 95.75 83 LEU A N 1
ATOM 636 C CA . LEU A 1 83 ? -9.826 10.491 14.196 1.00 95.75 83 LEU A CA 1
ATOM 637 C C . LEU A 1 83 ? -9.888 11.688 13.237 1.00 95.75 83 LEU A C 1
ATOM 639 O O . LEU A 1 83 ? -9.536 11.558 12.065 1.00 95.75 83 LEU A O 1
ATOM 643 N N . HIS A 1 84 ? -10.301 12.864 13.713 1.00 95.75 84 HIS A N 1
ATOM 644 C CA . HIS A 1 84 ? -10.363 14.076 12.895 1.00 95.75 84 HIS A CA 1
ATOM 645 C C . HIS A 1 84 ? -8.994 14.566 12.411 1.00 95.75 84 HIS A C 1
ATOM 647 O O . HIS A 1 84 ?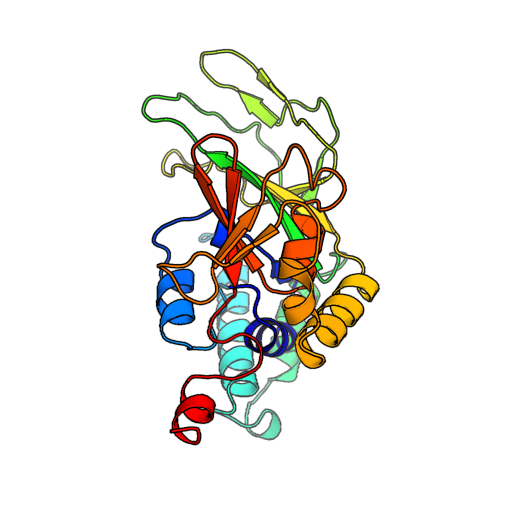 -8.903 15.003 11.262 1.00 95.75 84 HIS A O 1
ATOM 653 N N . ILE A 1 85 ? -7.948 14.473 13.240 1.00 94.44 85 ILE A N 1
ATOM 654 C CA . ILE A 1 85 ? -6.569 14.814 12.849 1.00 94.44 85 ILE A CA 1
ATOM 655 C C . ILE A 1 85 ? -6.166 13.994 11.618 1.00 94.44 85 ILE A C 1
ATOM 657 O O . ILE A 1 85 ? -5.784 14.558 10.591 1.00 94.44 85 ILE A O 1
ATOM 661 N N . LEU A 1 86 ? -6.351 12.673 11.681 1.00 95.44 86 LEU A N 1
ATOM 662 C CA . LEU A 1 86 ? -5.980 11.781 10.585 1.00 95.44 86 LEU A CA 1
ATOM 663 C C . LEU A 1 86 ? -6.890 11.925 9.353 1.00 95.44 86 LEU A C 1
ATOM 665 O O . LEU A 1 86 ? -6.384 11.956 8.233 1.00 95.44 86 LEU A O 1
ATOM 669 N N . ARG A 1 87 ? -8.209 12.107 9.538 1.00 95.50 87 ARG A N 1
ATOM 670 C CA . ARG A 1 87 ? -9.152 12.371 8.429 1.00 95.50 87 ARG A CA 1
ATOM 671 C C . ARG A 1 87 ? -8.752 13.608 7.626 1.00 95.50 87 ARG A C 1
ATOM 673 O O . ARG A 1 87 ? -8.823 13.580 6.402 1.00 95.50 87 ARG A O 1
ATOM 680 N N . ARG A 1 88 ? -8.328 14.682 8.302 1.00 93.50 88 ARG A N 1
AT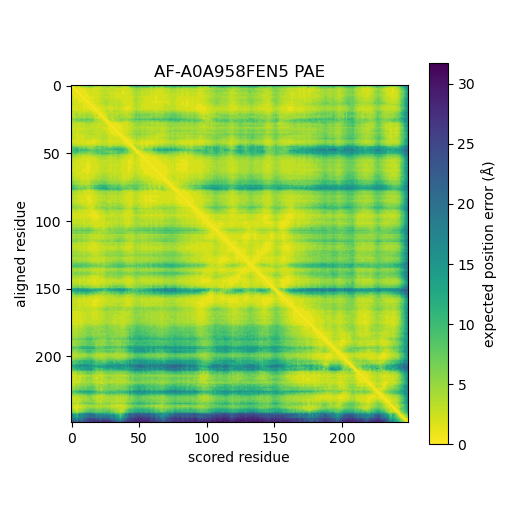OM 681 C CA . ARG A 1 88 ? -7.861 15.910 7.638 1.00 93.50 88 ARG A CA 1
ATOM 682 C C . ARG A 1 88 ? -6.562 15.692 6.873 1.00 93.50 88 ARG A C 1
ATOM 684 O O . ARG A 1 88 ? -6.446 16.152 5.745 1.00 93.50 88 ARG A O 1
ATOM 691 N N . ALA A 1 89 ? -5.611 14.953 7.444 1.00 89.00 89 ALA A N 1
ATOM 692 C CA . ALA A 1 89 ? -4.369 14.614 6.748 1.00 89.00 89 ALA A CA 1
ATOM 693 C C . ALA A 1 89 ? -4.607 13.767 5.478 1.00 89.00 89 ALA A C 1
ATOM 695 O O . ALA A 1 89 ? -3.805 13.802 4.546 1.00 89.00 89 ALA A O 1
ATOM 696 N N . ALA A 1 90 ? -5.716 13.024 5.435 1.00 91.75 90 ALA A N 1
ATOM 697 C CA . ALA A 1 90 ? -6.116 12.153 4.335 1.00 91.75 90 ALA A CA 1
ATOM 698 C C . ALA A 1 90 ? -7.080 12.795 3.318 1.00 91.75 90 ALA A C 1
ATOM 700 O O . ALA A 1 90 ? -7.536 12.115 2.393 1.00 91.75 90 ALA A O 1
ATOM 701 N N . GLU A 1 91 ? -7.437 14.068 3.487 1.00 92.62 91 GLU A N 1
ATOM 702 C CA . GLU A 1 91 ? -8.503 14.703 2.715 1.00 92.62 91 GLU A CA 1
ATOM 703 C C . GLU A 1 91 ? -8.236 14.668 1.197 1.00 92.62 91 GLU A C 1
ATOM 705 O O . GLU A 1 91 ? -7.134 14.933 0.717 1.00 92.62 91 GLU A O 1
ATOM 710 N N . GLY A 1 92 ? -9.262 14.300 0.422 1.00 91.44 92 GLY A N 1
ATOM 711 C CA . GLY A 1 92 ? -9.185 14.205 -1.040 1.00 91.44 92 GLY A CA 1
ATOM 712 C C . GLY A 1 92 ? -8.419 12.989 -1.580 1.00 91.44 92 GLY A C 1
ATOM 713 O O . GLY A 1 92 ? -8.371 12.794 -2.800 1.00 91.44 92 GLY A O 1
ATOM 714 N N . LEU A 1 93 ? -7.850 12.143 -0.715 1.00 93.31 93 LEU A N 1
ATOM 715 C CA . LEU A 1 93 ? -7.138 10.941 -1.135 1.00 93.31 93 LEU A CA 1
ATOM 716 C C . LEU A 1 93 ? -8.079 9.726 -1.236 1.00 93.31 93 LEU A C 1
ATOM 718 O O . LEU A 1 93 ? -8.942 9.515 -0.384 1.00 93.31 93 LEU A O 1
ATOM 722 N N . PRO A 1 94 ? -7.910 8.877 -2.265 1.00 94.12 94 PRO A N 1
ATOM 723 C CA . PRO A 1 94 ? -8.526 7.558 -2.304 1.00 94.12 94 PRO A CA 1
ATOM 724 C C . PRO A 1 94 ? -8.188 6.732 -1.052 1.00 94.12 94 PRO A C 1
ATOM 726 O O . PRO A 1 94 ? -7.046 6.764 -0.594 1.00 94.12 94 PRO A O 1
ATOM 729 N N . PRO A 1 95 ? -9.131 5.925 -0.542 1.00 93.69 95 PRO A N 1
ATOM 730 C CA . PRO A 1 95 ? -8.944 5.207 0.717 1.00 93.69 95 PRO A CA 1
ATOM 731 C C . PRO A 1 95 ? -7.956 4.043 0.607 1.00 93.69 95 PRO A C 1
ATOM 733 O O . PRO A 1 95 ? -7.384 3.628 1.610 1.00 93.69 95 PRO A O 1
ATOM 736 N N . VAL A 1 96 ? -7.775 3.473 -0.590 1.00 95.25 96 VAL A N 1
ATOM 737 C CA . VAL A 1 96 ? -6.912 2.305 -0.788 1.00 95.25 96 VAL A CA 1
ATOM 738 C C . VAL A 1 96 ? -6.126 2.419 -2.085 1.00 95.25 96 VAL A C 1
ATOM 740 O O . VAL A 1 96 ? -6.672 2.676 -3.165 1.00 95.25 96 VAL A O 1
ATOM 743 N N . PHE A 1 97 ? -4.836 2.153 -1.964 1.00 95.50 97 PHE A N 1
ATOM 744 C CA . PHE A 1 97 ? -3.894 2.005 -3.052 1.00 95.50 97 PHE A CA 1
ATOM 745 C C . PHE A 1 97 ? -3.205 0.648 -2.971 1.00 95.50 97 PHE A C 1
ATOM 747 O O . PHE A 1 97 ? -3.170 -0.004 -1.931 1.00 95.50 97 PHE A O 1
ATOM 754 N N . GLU A 1 98 ? -2.609 0.236 -4.076 1.00 93.81 98 GLU A N 1
ATOM 755 C CA . GLU A 1 98 ? -1.719 -0.914 -4.115 1.00 93.81 98 GLU A CA 1
ATOM 756 C C . GLU A 1 98 ? -0.429 -0.580 -4.847 1.00 93.81 98 GLU A C 1
ATOM 758 O O . GLU A 1 98 ? -0.428 0.117 -5.869 1.00 93.81 98 GLU A O 1
ATOM 763 N N . THR A 1 99 ? 0.670 -1.106 -4.325 1.00 93.62 99 THR A N 1
ATOM 764 C CA . THR A 1 99 ? 2.000 -0.953 -4.897 1.00 93.62 99 THR A CA 1
ATOM 765 C C . THR A 1 99 ? 2.148 -1.838 -6.125 1.00 93.62 99 THR A C 1
ATOM 767 O O . THR A 1 99 ? 1.862 -3.034 -6.106 1.00 93.62 99 THR A O 1
ATOM 770 N N . ARG A 1 100 ? 2.592 -1.236 -7.231 1.00 90.44 100 ARG A N 1
ATOM 771 C CA . ARG A 1 100 ? 2.730 -1.908 -8.532 1.00 90.44 100 ARG A CA 1
ATOM 772 C C . ARG A 1 100 ? 4.155 -1.960 -9.042 1.00 90.44 100 ARG A C 1
ATOM 774 O O . ARG A 1 100 ? 4.447 -2.762 -9.926 1.00 90.44 100 ARG A O 1
ATOM 781 N N . PHE A 1 101 ? 5.009 -1.085 -8.537 1.00 92.69 101 PHE A N 1
ATOM 782 C CA . PHE A 1 101 ? 6.397 -1.005 -8.947 1.00 92.69 101 PHE A CA 1
ATOM 783 C C . PHE A 1 101 ? 7.217 -0.304 -7.870 1.00 92.69 101 PHE A C 1
ATOM 785 O O . PHE A 1 101 ? 6.733 0.637 -7.237 1.00 92.69 101 PHE A O 1
ATOM 792 N N . ARG A 1 102 ? 8.454 -0.766 -7.723 1.00 94.12 102 ARG A N 1
ATOM 793 C CA . ARG A 1 102 ? 9.516 -0.177 -6.919 1.00 94.12 102 ARG A CA 1
ATOM 794 C C . ARG A 1 102 ? 10.693 0.088 -7.848 1.00 94.12 102 ARG A C 1
ATOM 796 O O . ARG A 1 102 ? 11.122 -0.825 -8.554 1.00 94.12 102 ARG A O 1
ATOM 803 N N . TYR A 1 103 ? 11.205 1.312 -7.835 1.00 94.62 103 TYR A N 1
ATOM 804 C CA . TYR A 1 103 ? 12.515 1.608 -8.399 1.00 94.62 103 TYR A CA 1
ATOM 805 C C . TYR A 1 103 ? 13.562 1.361 -7.311 1.00 94.62 103 TYR A C 1
ATOM 807 O O . TYR A 1 103 ? 13.729 2.198 -6.426 1.00 94.62 103 TYR A O 1
ATOM 815 N N . ALA A 1 104 ? 14.209 0.196 -7.344 1.00 93.69 104 ALA A N 1
ATOM 816 C CA . ALA A 1 104 ? 15.344 -0.087 -6.472 1.00 93.69 104 ALA A CA 1
ATOM 817 C C . ALA A 1 104 ? 16.600 0.559 -7.067 1.00 93.69 104 ALA A C 1
ATOM 819 O O . ALA A 1 104 ? 16.858 0.395 -8.260 1.00 93.69 104 ALA A O 1
ATOM 820 N N . ILE A 1 105 ? 17.340 1.297 -6.248 1.00 93.81 105 ILE A N 1
ATOM 821 C CA . ILE A 1 105 ? 18.598 1.937 -6.634 1.00 93.81 105 ILE A CA 1
ATOM 822 C C . ILE A 1 105 ? 19.688 0.871 -6.556 1.00 93.81 105 ILE A C 1
ATOM 824 O O . ILE A 1 105 ? 19.847 0.221 -5.524 1.00 93.81 105 ILE A O 1
ATOM 828 N N . ALA A 1 106 ? 20.408 0.655 -7.654 1.00 92.38 106 ALA A N 1
ATOM 829 C CA . ALA A 1 106 ? 21.503 -0.305 -7.668 1.00 92.38 106 ALA A CA 1
ATOM 830 C C . ALA A 1 106 ? 22.718 0.223 -6.889 1.00 92.38 106 ALA A C 1
ATOM 832 O O . ALA A 1 106 ? 22.935 1.431 -6.779 1.00 92.38 106 ALA A O 1
ATOM 833 N N . GLU A 1 107 ? 23.555 -0.685 -6.385 1.00 90.50 107 GLU A N 1
ATOM 834 C CA . GLU A 1 107 ? 24.823 -0.302 -5.763 1.00 90.50 107 GLU A CA 1
ATOM 835 C C . GLU A 1 107 ? 25.676 0.515 -6.752 1.00 90.50 107 GLU A C 1
ATOM 837 O O . GLU A 1 107 ? 25.861 0.131 -7.908 1.00 90.50 107 GLU A O 1
ATOM 842 N N . GLY A 1 108 ? 26.152 1.682 -6.309 1.00 89.88 108 GLY A N 1
ATOM 843 C CA . GLY A 1 108 ? 26.901 2.624 -7.147 1.00 89.88 108 GLY A CA 1
ATOM 844 C C . GLY A 1 108 ? 26.050 3.466 -8.109 1.00 89.88 108 GLY A C 1
ATOM 845 O O . GLY A 1 108 ? 26.593 4.300 -8.836 1.00 89.88 108 GLY A O 1
ATOM 846 N N . GLU A 1 109 ? 24.723 3.314 -8.131 1.00 92.81 109 GLU A N 1
ATOM 847 C CA . GLU A 1 109 ? 23.860 4.144 -8.967 1.00 92.81 109 GLU A CA 1
ATOM 848 C C . GLU A 1 109 ? 23.708 5.560 -8.388 1.00 92.81 109 GLU A C 1
ATOM 850 O O . GLU A 1 109 ? 23.146 5.775 -7.316 1.00 92.81 109 GLU A O 1
ATOM 855 N N . HIS A 1 110 ? 24.141 6.564 -9.154 1.00 93.12 110 HIS A N 1
ATOM 856 C CA . HIS A 1 110 ? 23.908 7.981 -8.851 1.00 93.12 110 HIS A CA 1
ATOM 857 C C . HIS A 1 110 ? 22.464 8.417 -9.140 1.00 93.12 110 HIS A C 1
ATOM 859 O O . HIS A 1 110 ? 22.219 9.240 -10.023 1.00 93.12 110 HIS A O 1
ATOM 865 N N . PHE A 1 111 ? 21.505 7.848 -8.416 1.00 95.50 111 PHE A N 1
ATOM 866 C CA . PHE A 1 111 ? 20.094 8.193 -8.539 1.00 95.50 111 PHE A CA 1
ATOM 867 C C . PHE A 1 111 ? 19.814 9.614 -8.029 1.00 95.50 111 PHE A C 1
ATOM 869 O O . PHE A 1 111 ? 20.258 10.013 -6.950 1.00 95.50 111 PHE A O 1
ATOM 876 N N . ARG A 1 112 ? 19.029 10.381 -8.791 1.00 95.50 112 ARG A N 1
ATOM 877 C CA . ARG A 1 112 ? 18.531 11.698 -8.393 1.00 95.50 112 ARG A CA 1
ATOM 878 C C . ARG A 1 112 ? 17.063 11.843 -8.759 1.00 95.50 112 ARG A C 1
ATOM 880 O O . ARG A 1 112 ? 16.707 11.941 -9.932 1.00 95.50 112 ARG A O 1
ATOM 887 N N . MET A 1 113 ? 16.217 11.932 -7.740 1.00 96.50 113 MET A N 1
ATOM 888 C CA . MET A 1 113 ? 14.804 12.233 -7.919 1.00 96.50 113 MET A CA 1
ATOM 889 C C . MET A 1 113 ? 14.616 13.660 -8.443 1.00 96.50 113 MET A C 1
ATOM 891 O O . MET A 1 113 ? 15.256 14.602 -7.966 1.00 96.50 113 MET A O 1
ATOM 895 N N . LYS A 1 114 ? 13.711 13.844 -9.407 1.00 96.56 114 LYS A N 1
ATOM 896 C CA . LYS A 1 114 ? 13.300 15.184 -9.828 1.00 96.56 114 LYS A CA 1
ATOM 897 C C . LYS A 1 114 ? 12.528 15.843 -8.672 1.00 96.56 114 LYS A C 1
ATOM 899 O O . LYS A 1 114 ? 11.639 15.210 -8.103 1.00 96.56 114 LYS A O 1
ATOM 904 N N . PRO A 1 115 ? 12.849 17.090 -8.289 1.00 94.19 115 PRO A N 1
ATOM 905 C CA . PRO A 1 115 ? 12.229 17.734 -7.135 1.00 94.19 115 PRO A CA 1
ATOM 906 C C . PRO A 1 115 ? 10.740 18.023 -7.360 1.00 94.19 115 PRO A C 1
ATOM 908 O O . PRO A 1 115 ? 10.301 18.257 -8.486 1.00 94.19 115 PRO A O 1
ATOM 911 N N . GLY A 1 116 ? 9.980 18.076 -6.263 1.00 93.50 116 GLY A N 1
ATOM 912 C CA . GLY A 1 116 ? 8.609 18.596 -6.242 1.00 93.50 116 GLY A CA 1
ATOM 913 C C . GLY A 1 116 ? 7.494 17.549 -6.210 1.00 93.50 116 GLY A C 1
ATOM 914 O O . GLY A 1 116 ? 6.342 17.923 -6.004 1.00 93.50 116 GLY A O 1
ATOM 915 N N . TYR A 1 117 ? 7.803 16.257 -6.340 1.00 94.75 117 TYR A N 1
ATOM 916 C CA . TYR A 1 117 ? 6.816 15.195 -6.140 1.00 94.75 117 TYR A CA 1
ATOM 917 C C . TYR A 1 117 ? 6.424 15.033 -4.674 1.00 94.75 117 TYR A C 1
ATOM 919 O O . TYR A 1 117 ? 7.279 14.962 -3.786 1.00 94.75 117 TYR A O 1
ATOM 927 N N . ARG A 1 118 ? 5.118 14.903 -4.442 1.00 92.12 118 ARG A N 1
ATOM 928 C CA . ARG A 1 118 ? 4.525 14.566 -3.142 1.00 92.12 118 ARG A CA 1
ATOM 929 C C . ARG A 1 118 ? 3.927 13.161 -3.172 1.00 92.12 118 ARG A C 1
ATOM 931 O O . ARG A 1 118 ? 3.561 12.660 -4.236 1.00 92.12 118 ARG A O 1
ATOM 938 N N . ASN A 1 119 ? 3.797 12.535 -2.002 1.00 93.69 119 ASN A N 1
ATOM 939 C CA . ASN A 1 119 ? 3.092 11.258 -1.883 1.00 93.69 119 ASN A CA 1
ATOM 940 C C . ASN A 1 119 ? 1.688 11.356 -2.493 1.00 93.69 119 ASN A C 1
ATOM 942 O O . ASN A 1 119 ? 1.008 12.371 -2.349 1.00 93.69 119 ASN A O 1
ATOM 946 N N . PHE A 1 120 ? 1.268 10.287 -3.167 1.00 95.25 120 PHE A N 1
ATOM 947 C CA . PHE A 1 120 ? -0.017 10.162 -3.855 1.00 95.25 120 PHE A CA 1
ATOM 948 C C . PHE A 1 120 ? -0.205 11.097 -5.061 1.00 95.25 120 PHE A C 1
ATOM 950 O O . PHE A 1 120 ? -1.284 11.098 -5.657 1.00 95.25 120 PHE A O 1
ATOM 957 N N . GLN A 1 121 ? 0.818 11.839 -5.499 1.00 96.00 121 GLN A N 1
ATOM 958 C CA . GLN A 1 121 ? 0.713 12.682 -6.691 1.00 96.00 121 GLN A CA 1
ATOM 959 C C . GLN A 1 121 ? 0.549 11.824 -7.961 1.00 96.00 121 GLN A C 1
ATOM 961 O O . GLN A 1 121 ? 1.311 10.871 -8.144 1.00 96.00 121 GLN A O 1
ATOM 966 N N . PRO A 1 122 ? -0.423 12.123 -8.846 1.00 97.12 122 PRO A N 1
ATOM 967 C CA . PRO A 1 122 ? -0.571 11.427 -10.121 1.00 97.12 122 PRO A CA 1
ATOM 968 C C . PRO A 1 122 ? 0.671 11.576 -11.006 1.00 97.12 122 PRO A C 1
ATOM 970 O O . PRO A 1 122 ? 1.244 12.659 -11.091 1.00 97.12 122 PRO A O 1
ATOM 973 N N . ILE A 1 123 ? 1.044 10.495 -11.688 1.00 97.38 123 ILE A N 1
ATOM 974 C CA . ILE A 1 123 ? 2.152 10.438 -12.647 1.00 97.38 123 ILE A CA 1
ATOM 975 C C . ILE A 1 123 ? 1.696 9.768 -13.944 1.00 97.38 123 ILE A C 1
ATOM 977 O O . ILE A 1 123 ? 0.935 8.791 -13.937 1.00 97.38 123 ILE A O 1
ATOM 981 N N . SER A 1 124 ? 2.184 10.275 -15.071 1.00 97.38 124 SER A N 1
ATOM 982 C CA . SER A 1 124 ? 1.801 9.825 -16.412 1.00 97.38 124 SER A CA 1
ATOM 983 C C . SER A 1 124 ? 2.817 8.855 -17.010 1.00 97.38 124 SER A C 1
ATOM 985 O O . SER A 1 124 ? 3.978 8.800 -16.605 1.00 97.38 124 SER A O 1
ATOM 987 N N . ARG A 1 125 ? 2.396 8.061 -18.000 1.00 96.88 125 ARG A N 1
ATOM 988 C CA . ARG A 1 125 ? 3.323 7.227 -18.782 1.00 96.88 125 ARG A CA 1
ATOM 989 C C . ARG A 1 125 ? 4.275 8.127 -19.578 1.00 96.88 125 ARG A C 1
ATOM 991 O O . ARG A 1 125 ? 3.831 9.066 -20.223 1.00 96.88 125 ARG A O 1
ATOM 998 N N . GLY A 1 126 ? 5.566 7.808 -19.559 1.00 96.62 126 GLY A N 1
ATOM 999 C CA . GLY A 1 126 ? 6.622 8.545 -20.257 1.00 96.62 126 GLY A CA 1
ATOM 1000 C C . GLY A 1 126 ? 7.174 9.754 -19.496 1.00 96.62 126 GLY A C 1
ATOM 1001 O O . GLY A 1 126 ? 8.185 10.313 -19.922 1.00 96.62 126 GLY A O 1
ATOM 1002 N N . GLU A 1 127 ? 6.559 10.133 -18.372 1.00 97.50 127 GLU A N 1
ATOM 1003 C CA . GLU A 1 127 ? 7.014 11.229 -17.515 1.00 97.50 127 GLU A CA 1
ATOM 1004 C C . GLU A 1 127 ? 8.395 10.928 -16.919 1.00 97.50 127 GLU A C 1
ATOM 1006 O O . GLU A 1 127 ? 8.639 9.818 -16.445 1.00 97.50 127 GLU A O 1
ATOM 1011 N N . VAL A 1 128 ? 9.299 11.910 -16.954 1.00 97.81 128 VAL A N 1
ATOM 1012 C CA . VAL A 1 128 ? 10.634 11.813 -16.347 1.00 97.81 128 VAL A CA 1
ATOM 1013 C C . VAL A 1 128 ? 10.513 12.091 -14.855 1.00 97.81 128 VAL A C 1
ATOM 1015 O O . VAL A 1 128 ? 10.205 13.219 -14.462 1.00 97.81 128 VAL A O 1
ATOM 1018 N N . LEU A 1 129 ? 10.765 11.069 -14.040 1.00 97.50 129 LEU A N 1
ATOM 1019 C CA . LEU A 1 129 ? 10.636 11.142 -12.582 1.00 97.50 129 LEU A CA 1
ATOM 1020 C C . LEU A 1 129 ? 11.978 11.362 -11.886 1.00 97.50 129 LEU A C 1
ATOM 1022 O O . LEU A 1 129 ? 12.035 11.973 -10.825 1.00 97.50 129 LEU A O 1
ATOM 1026 N N . ALA A 1 130 ? 13.055 10.857 -12.474 1.00 97.00 130 ALA A N 1
ATOM 1027 C CA . ALA A 1 130 ? 14.393 10.891 -11.906 1.00 97.00 130 ALA A CA 1
ATOM 1028 C C . ALA A 1 130 ? 15.437 10.830 -13.025 1.00 97.00 130 ALA A C 1
ATOM 1030 O O . ALA A 1 130 ? 15.101 10.652 -14.199 1.00 97.00 130 ALA A O 1
ATOM 1031 N N . SER A 1 131 ? 16.704 10.948 -12.659 1.00 96.69 131 SER A N 1
ATOM 1032 C CA . SER A 1 131 ? 17.834 10.673 -13.538 1.00 96.69 131 SER A CA 1
ATOM 1033 C C . SER A 1 131 ? 18.914 9.887 -12.808 1.00 96.69 131 SER A C 1
ATOM 1035 O O . SER A 1 131 ? 18.980 9.878 -11.578 1.00 96.69 131 SER A O 1
ATOM 1037 N N . ASN A 1 132 ? 19.757 9.216 -13.582 1.00 95.12 132 ASN A N 1
ATOM 1038 C CA . ASN A 1 132 ? 20.984 8.589 -13.115 1.00 95.12 132 ASN A CA 1
ATOM 1039 C C . ASN A 1 132 ? 22.101 8.789 -14.158 1.00 95.12 132 ASN A C 1
ATOM 1041 O O . ASN A 1 132 ? 21.949 9.543 -15.121 1.00 95.12 132 ASN A O 1
ATOM 1045 N N . HIS A 1 133 ? 23.231 8.105 -13.981 1.00 93.06 133 HIS A N 1
ATOM 1046 C CA . HIS A 1 133 ? 24.377 8.165 -14.896 1.00 93.06 133 HIS A CA 1
ATOM 1047 C C . HIS A 1 133 ? 24.079 7.640 -16.318 1.00 93.06 133 HIS A C 1
ATOM 1049 O O . HIS A 1 133 ? 24.828 7.946 -17.240 1.00 93.06 133 HIS A O 1
ATOM 1055 N N . GLN A 1 134 ? 22.998 6.878 -16.511 1.00 93.31 134 GLN A N 1
ATOM 1056 C CA . GLN A 1 134 ? 22.554 6.361 -17.814 1.00 93.31 134 GLN A CA 1
ATOM 1057 C C . GLN A 1 134 ? 21.539 7.286 -18.506 1.00 93.31 134 GLN A C 1
ATOM 1059 O O . GLN A 1 134 ? 21.188 7.054 -19.661 1.00 93.31 134 GLN A O 1
ATOM 1064 N N . GLY A 1 135 ? 21.072 8.337 -17.822 1.00 95.19 135 GLY A N 1
ATOM 1065 C CA . GLY A 1 135 ? 20.144 9.329 -18.356 1.00 95.19 135 GLY A CA 1
ATOM 1066 C C . GLY A 1 135 ? 18.842 9.431 -17.564 1.00 95.19 135 GLY A C 1
ATOM 1067 O O . GLY A 1 135 ? 18.813 9.323 -16.338 1.00 95.19 135 GLY A O 1
ATOM 1068 N N . GLU A 1 136 ? 17.751 9.718 -18.271 1.00 97.50 136 GLU A N 1
ATOM 1069 C CA . GLU A 1 136 ? 16.437 9.958 -17.675 1.00 97.50 136 GLU A CA 1
ATOM 1070 C C . GLU A 1 136 ? 15.697 8.660 -17.339 1.00 97.50 136 GLU A C 1
ATOM 1072 O O . GLU A 1 136 ? 15.527 7.774 -18.179 1.00 97.50 136 GLU A O 1
ATOM 1077 N N . ILE A 1 137 ? 15.140 8.600 -16.133 1.00 97.00 137 ILE A N 1
ATOM 1078 C CA . ILE A 1 137 ? 14.281 7.509 -15.680 1.00 97.00 137 ILE A CA 1
ATOM 1079 C C . ILE A 1 137 ? 12.829 7.909 -15.935 1.00 97.00 137 ILE A C 1
ATOM 1081 O O . ILE A 1 137 ? 12.265 8.792 -15.276 1.00 97.00 137 ILE A O 1
ATOM 1085 N N . ARG A 1 138 ? 12.213 7.235 -16.909 1.00 96.75 138 ARG A N 1
ATOM 1086 C CA . ARG A 1 138 ? 10.835 7.490 -17.342 1.00 96.75 138 ARG A CA 1
ATOM 1087 C C . ARG A 1 138 ? 9.857 6.478 -16.771 1.00 96.75 138 ARG A C 1
ATOM 1089 O O . ARG A 1 138 ? 10.106 5.274 -16.743 1.00 96.75 138 ARG A O 1
ATOM 1096 N N . ASN A 1 139 ? 8.692 6.969 -16.379 1.00 95.12 139 ASN A N 1
ATOM 1097 C CA . ASN A 1 139 ? 7.623 6.136 -15.863 1.00 95.12 139 ASN A CA 1
ATOM 1098 C C . ASN A 1 139 ? 7.009 5.250 -16.963 1.00 95.12 139 ASN A C 1
ATOM 1100 O O . ASN A 1 139 ? 6.593 5.726 -18.018 1.00 95.12 139 ASN A O 1
ATOM 1104 N N . THR A 1 140 ? 6.878 3.951 -16.706 1.00 92.62 140 THR A N 1
ATOM 1105 C CA . THR A 1 140 ? 6.408 2.976 -17.708 1.00 92.62 140 THR A CA 1
ATOM 1106 C C . THR A 1 140 ? 4.885 2.845 -17.804 1.00 92.62 140 THR A C 1
ATOM 1108 O O . THR A 1 140 ? 4.372 2.300 -18.782 1.00 92.62 140 THR A O 1
ATOM 111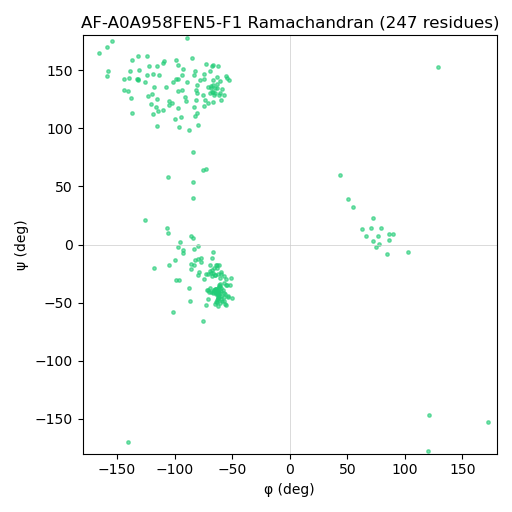1 N N . SER A 1 141 ? 4.126 3.316 -16.811 1.00 93.62 141 SER A N 1
ATOM 1112 C CA . SER A 1 141 ? 2.661 3.172 -16.745 1.00 93.62 141 SER A CA 1
ATOM 1113 C C . SER A 1 141 ? 2.044 4.242 -15.841 1.00 93.62 141 SER A C 1
ATOM 1115 O O . SER A 1 141 ? 2.700 4.640 -14.882 1.00 93.62 141 SER A O 1
ATOM 1117 N N . PRO A 1 142 ? 0.803 4.698 -16.091 1.00 95.81 142 PRO A N 1
ATOM 1118 C CA . PRO A 1 142 ? 0.159 5.693 -15.236 1.00 95.81 142 PRO A CA 1
ATOM 1119 C C . PRO A 1 142 ? -0.041 5.171 -13.807 1.00 95.81 142 PRO A C 1
ATOM 1121 O O . PRO A 1 142 ? -0.153 3.963 -13.579 1.00 95.81 142 PRO A O 1
ATOM 1124 N N . GLY A 1 143 ? -0.101 6.085 -12.845 1.00 96.38 143 GLY A N 1
ATOM 1125 C CA . GLY A 1 143 ? -0.338 5.759 -11.442 1.00 96.38 143 GLY A CA 1
ATOM 1126 C C . GLY A 1 143 ? -0.170 6.980 -10.555 1.00 96.38 143 GLY A C 1
ATOM 1127 O O . GLY A 1 143 ? -0.331 8.111 -11.006 1.00 96.38 143 GLY A O 1
ATOM 1128 N N . ASN A 1 144 ? 0.187 6.746 -9.301 1.00 97.56 144 ASN A N 1
ATOM 1129 C CA . ASN A 1 144 ? 0.575 7.780 -8.359 1.00 97.56 144 ASN A CA 1
ATOM 1130 C C . ASN A 1 144 ? 1.966 7.451 -7.815 1.00 97.56 144 ASN A C 1
ATOM 1132 O O . ASN A 1 144 ? 2.309 6.277 -7.657 1.00 97.56 144 ASN A O 1
ATOM 1136 N N . ILE A 1 145 ? 2.766 8.474 -7.544 1.00 97.00 145 ILE A N 1
ATOM 1137 C CA . ILE A 1 145 ? 4.073 8.304 -6.915 1.00 97.00 145 ILE A CA 1
ATOM 1138 C C . ILE A 1 145 ? 3.933 8.194 -5.397 1.00 97.00 145 ILE A C 1
ATOM 1140 O O . ILE A 1 145 ? 3.057 8.812 -4.788 1.00 97.00 145 ILE A O 1
ATOM 1144 N N . PHE A 1 146 ? 4.795 7.396 -4.783 1.00 95.88 146 PHE A N 1
ATOM 1145 C CA . PHE A 1 146 ? 4.833 7.191 -3.344 1.00 95.88 146 PHE A CA 1
ATOM 1146 C C . PHE A 1 146 ? 6.275 7.031 -2.861 1.00 95.88 146 PHE A C 1
ATOM 1148 O O . PHE A 1 146 ? 7.094 6.449 -3.571 1.00 95.88 146 PHE A O 1
ATOM 1155 N N . MET A 1 147 ? 6.565 7.582 -1.679 1.00 93.50 147 MET A N 1
ATOM 1156 C CA . MET A 1 147 ? 7.888 7.649 -1.047 1.00 93.50 147 MET A CA 1
ATOM 1157 C C . MET A 1 147 ? 9.011 8.038 -2.028 1.00 93.50 147 MET A C 1
ATOM 1159 O O . MET A 1 147 ? 9.929 7.250 -2.243 1.00 93.50 147 MET A O 1
ATOM 1163 N N . PRO A 1 148 ? 8.944 9.220 -2.675 1.00 93.94 148 PRO A N 1
ATOM 1164 C CA . PRO A 1 148 ? 10.050 9.701 -3.498 1.00 93.94 148 PRO A CA 1
ATOM 1165 C C . PRO A 1 148 ? 11.283 9.995 -2.629 1.00 93.94 148 PRO A C 1
ATOM 1167 O O . PRO A 1 148 ? 11.195 10.725 -1.637 1.00 93.94 148 PRO A O 1
ATOM 1170 N N . LEU A 1 149 ? 12.438 9.454 -3.013 1.00 93.00 149 LEU A N 1
ATOM 1171 C CA . LEU A 1 149 ? 13.689 9.616 -2.281 1.00 93.00 149 LEU A CA 1
ATOM 1172 C C . LEU A 1 149 ? 14.369 10.943 -2.616 1.00 93.00 149 LEU A C 1
ATOM 1174 O O . LEU A 1 149 ? 14.906 11.127 -3.707 1.00 93.00 149 LEU A O 1
ATOM 1178 N N . TYR A 1 150 ? 14.388 11.857 -1.647 1.00 86.44 150 TYR A N 1
ATOM 1179 C CA . TYR A 1 150 ? 15.117 13.129 -1.755 1.00 86.44 150 TYR A CA 1
ATOM 1180 C C . TYR A 1 150 ? 16.415 13.171 -0.951 1.00 86.44 150 TYR A C 1
ATOM 1182 O O . TYR A 1 150 ? 17.263 14.028 -1.191 1.00 86.44 150 TYR A O 1
ATOM 1190 N N . GLN A 1 151 ? 16.570 12.263 0.008 1.00 81.25 151 GLN A N 1
ATOM 1191 C CA . GLN A 1 151 ? 17.775 12.143 0.820 1.00 81.25 151 GLN A CA 1
ATOM 1192 C C . GLN A 1 151 ? 18.829 11.280 0.116 1.00 81.25 151 GLN A C 1
ATOM 1194 O O . GLN A 1 151 ? 18.518 10.480 -0.759 1.00 81.25 151 GLN A O 1
ATOM 1199 N N . THR A 1 152 ? 20.087 11.405 0.531 1.00 71.25 152 THR A N 1
ATOM 1200 C CA . THR A 1 152 ? 21.218 10.667 -0.061 1.00 71.25 152 THR A CA 1
ATOM 1201 C C . THR A 1 152 ? 21.353 9.225 0.431 1.00 71.25 152 THR A C 1
ATOM 1203 O O . THR A 1 152 ? 22.267 8.526 0.004 1.00 71.25 152 THR A O 1
ATOM 1206 N N . LYS A 1 153 ? 20.487 8.780 1.348 1.00 77.94 153 LYS A N 1
ATOM 1207 C CA . LYS A 1 153 ? 20.541 7.453 1.972 1.00 77.94 153 LYS A CA 1
ATOM 1208 C C . LYS A 1 153 ? 19.270 6.663 1.688 1.00 77.94 153 LYS A C 1
ATOM 1210 O O . LYS A 1 153 ? 18.176 7.147 1.977 1.00 77.94 153 LYS A O 1
ATOM 1215 N N . GLY A 1 154 ? 19.436 5.433 1.223 1.00 83.19 154 GLY A N 1
ATOM 1216 C CA . GLY A 1 154 ? 18.353 4.494 0.965 1.00 83.19 154 GLY A CA 1
ATOM 1217 C C . GLY A 1 154 ? 18.445 3.909 -0.436 1.00 83.19 154 GLY A C 1
ATOM 1218 O O . GLY A 1 154 ? 18.942 4.555 -1.355 1.00 83.19 154 GLY A O 1
ATOM 1219 N N . ASP A 1 155 ? 17.909 2.704 -0.577 1.00 89.94 155 ASP A N 1
ATOM 1220 C CA . ASP A 1 155 ? 18.014 1.913 -1.808 1.00 89.94 155 ASP A CA 1
ATOM 1221 C C . ASP A 1 155 ? 16.679 1.903 -2.578 1.00 89.94 155 ASP A C 1
ATOM 1223 O O . ASP A 1 155 ? 16.474 1.152 -3.531 1.00 89.94 155 ASP A O 1
ATOM 1227 N N . ASP A 1 156 ? 15.742 2.749 -2.147 1.00 92.25 156 ASP A N 1
ATOM 1228 C CA . ASP A 1 156 ? 14.385 2.880 -2.663 1.00 92.25 156 ASP A CA 1
ATOM 1229 C C . ASP A 1 156 ? 14.211 4.253 -3.293 1.00 92.25 156 ASP A C 1
ATOM 1231 O O . ASP A 1 156 ? 14.031 5.229 -2.578 1.00 92.25 156 ASP A O 1
ATOM 1235 N N . GLY A 1 157 ? 14.250 4.347 -4.623 1.00 94.75 157 GLY A N 1
ATOM 1236 C CA . GLY A 1 157 ? 14.126 5.629 -5.317 1.00 94.75 157 GLY A CA 1
ATOM 1237 C C . GLY A 1 157 ? 12.705 6.188 -5.280 1.00 94.75 157 GLY A C 1
ATOM 1238 O O . GLY A 1 157 ? 12.491 7.346 -4.928 1.00 94.75 157 GLY A O 1
ATOM 1239 N N . TYR A 1 158 ? 11.725 5.376 -5.674 1.00 95.56 158 TYR A N 1
ATOM 1240 C CA . TYR A 1 158 ? 10.300 5.686 -5.547 1.00 95.56 158 TYR A CA 1
ATOM 1241 C C . TYR A 1 158 ? 9.451 4.431 -5.764 1.00 95.56 158 TYR A C 1
ATOM 1243 O O . TYR A 1 158 ? 9.883 3.440 -6.364 1.00 95.56 158 TYR A O 1
ATOM 1251 N N . PHE A 1 159 ? 8.188 4.517 -5.360 1.00 96.31 159 PHE A N 1
ATOM 1252 C CA . PHE A 1 159 ? 7.165 3.525 -5.651 1.00 96.31 159 PHE A CA 1
ATOM 1253 C C . PHE A 1 159 ? 6.103 4.114 -6.571 1.00 96.31 159 PHE A C 1
ATOM 1255 O O . PHE A 1 159 ? 5.737 5.286 -6.472 1.00 96.31 159 PHE A O 1
ATOM 1262 N N . ARG A 1 160 ? 5.563 3.275 -7.457 1.00 96.56 160 ARG A N 1
ATOM 1263 C CA . ARG A 1 160 ? 4.334 3.581 -8.192 1.00 96.56 160 ARG A CA 1
ATOM 1264 C C . ARG A 1 160 ? 3.199 2.765 -7.605 1.00 96.56 160 ARG A C 1
ATOM 1266 O O . ARG A 1 160 ? 3.219 1.531 -7.643 1.00 96.56 160 ARG A O 1
ATOM 1273 N N . ILE A 1 161 ? 2.191 3.474 -7.125 1.00 96.44 161 ILE A N 1
ATOM 1274 C CA . ILE A 1 161 ? 0.963 2.911 -6.578 1.00 96.44 161 ILE A CA 1
ATOM 1275 C C . ILE A 1 161 ? -0.208 3.184 -7.527 1.00 96.44 161 ILE A C 1
ATOM 1277 O O . ILE A 1 161 ? -0.159 4.097 -8.355 1.00 96.44 161 ILE A O 1
ATOM 1281 N N . ARG A 1 162 ? -1.274 2.390 -7.431 1.00 95.06 162 ARG A N 1
ATOM 1282 C CA . ARG A 1 162 ? -2.532 2.639 -8.150 1.00 95.06 162 ARG A CA 1
ATOM 1283 C C . ARG A 1 162 ? -3.720 2.549 -7.208 1.00 95.06 162 ARG A C 1
ATOM 1285 O O . ARG A 1 162 ? -3.674 1.804 -6.235 1.00 95.06 162 ARG A O 1
ATOM 1292 N N . LYS A 1 163 ? -4.780 3.297 -7.509 1.00 95.75 163 LYS A N 1
ATOM 1293 C CA . LYS A 1 163 ? -6.039 3.256 -6.754 1.00 95.75 163 LYS A CA 1
ATOM 1294 C C . LYS A 1 163 ? -6.659 1.863 -6.862 1.00 95.75 163 LYS A C 1
ATOM 1296 O O . LYS A 1 163 ? -6.702 1.298 -7.956 1.00 95.75 163 LYS A O 1
ATOM 1301 N N . VAL A 1 164 ? -7.176 1.345 -5.753 1.00 93.56 164 VAL A N 1
ATOM 1302 C CA . VAL A 1 164 ? -7.916 0.079 -5.727 1.00 93.56 164 VAL A CA 1
ATOM 1303 C C . VAL A 1 164 ? -9.399 0.384 -5.591 1.00 93.56 164 VAL A C 1
ATOM 1305 O O . VAL A 1 164 ? -9.821 1.049 -4.647 1.00 93.56 164 VAL A O 1
ATOM 1308 N N . ALA A 1 165 ? -10.207 -0.105 -6.531 1.00 91.81 165 ALA A N 1
ATOM 1309 C CA . ALA A 1 165 ? -11.654 0.023 -6.414 1.00 91.81 165 ALA A CA 1
ATOM 1310 C C . ALA A 1 165 ? -12.168 -0.854 -5.263 1.00 91.81 165 ALA A C 1
ATOM 1312 O O . ALA A 1 165 ? -11.791 -2.022 -5.148 1.00 91.81 165 ALA A O 1
ATOM 1313 N N . TYR A 1 166 ? -13.075 -0.307 -4.451 1.00 89.12 166 TYR A N 1
ATOM 1314 C CA . TYR A 1 166 ? -13.635 -0.992 -3.281 1.00 89.12 166 TYR A CA 1
ATOM 1315 C C . TYR A 1 166 ? -14.260 -2.356 -3.623 1.00 89.12 166 TYR A C 1
ATOM 1317 O O . TYR A 1 166 ? -14.095 -3.319 -2.876 1.00 89.12 166 TYR A O 1
ATOM 1325 N N . PHE A 1 167 ? -14.878 -2.470 -4.802 1.00 93.00 167 PHE A N 1
ATOM 1326 C CA . PHE A 1 167 ? -15.406 -3.726 -5.339 1.00 93.00 167 PHE A CA 1
ATOM 1327 C C . PHE A 1 167 ? -14.382 -4.874 -5.295 1.00 93.00 167 PHE A C 1
ATOM 1329 O O . PHE A 1 167 ? -14.695 -5.961 -4.814 1.00 93.00 167 PHE A O 1
ATOM 1336 N N . TRP A 1 168 ? -13.135 -4.631 -5.711 1.00 92.25 168 TRP A N 1
ATOM 1337 C CA . TRP A 1 168 ? -12.094 -5.664 -5.724 1.00 92.25 168 TRP A CA 1
ATOM 1338 C C . TRP A 1 168 ? -11.683 -6.115 -4.321 1.00 92.25 168 TRP A C 1
ATOM 1340 O O . TRP A 1 168 ? -11.286 -7.266 -4.142 1.00 92.25 168 TRP A O 1
ATOM 1350 N N . LEU A 1 169 ? -11.817 -5.250 -3.312 1.00 91.50 169 LEU A N 1
ATOM 1351 C CA . LEU A 1 169 ? -11.563 -5.616 -1.917 1.00 91.50 169 LEU A CA 1
ATOM 1352 C C . LEU A 1 169 ? -12.641 -6.563 -1.389 1.00 91.50 169 LEU A C 1
ATOM 1354 O O . LEU A 1 169 ? -12.300 -7.536 -0.719 1.00 91.50 169 LEU A O 1
ATOM 1358 N N . ILE A 1 170 ? -13.910 -6.310 -1.728 1.00 92.44 170 ILE A N 1
ATOM 1359 C CA . ILE A 1 170 ? -15.029 -7.199 -1.382 1.00 92.44 170 ILE A CA 1
ATOM 1360 C C . ILE A 1 170 ? -14.859 -8.548 -2.076 1.00 92.44 170 ILE A C 1
ATOM 1362 O O . ILE A 1 170 ? -14.928 -9.584 -1.419 1.00 92.44 170 ILE A O 1
ATOM 1366 N N . VAL A 1 171 ? -14.589 -8.543 -3.386 1.00 93.81 171 VAL A N 1
ATOM 1367 C CA . VAL A 1 171 ? -14.356 -9.772 -4.157 1.00 93.81 171 VAL A CA 1
ATOM 1368 C C . VAL A 1 171 ? -13.201 -10.566 -3.551 1.00 93.81 171 VAL A C 1
ATOM 1370 O O . VAL A 1 171 ? -13.352 -11.752 -3.285 1.00 93.81 171 VAL A O 1
ATOM 1373 N N . SER A 1 172 ? -12.071 -9.916 -3.263 1.00 93.12 172 SER A N 1
ATOM 1374 C CA . SER A 1 172 ? -10.923 -10.554 -2.611 1.00 93.12 172 SER A CA 1
ATOM 1375 C C . SER A 1 172 ? -11.292 -11.176 -1.261 1.00 93.12 172 SER A C 1
ATOM 1377 O O . SER A 1 172 ? -10.918 -12.314 -0.987 1.00 93.12 172 SER A O 1
ATOM 1379 N N . GLU A 1 173 ? -12.042 -10.457 -0.425 1.00 93.00 173 GLU A N 1
ATOM 1380 C CA . GLU A 1 173 ? -12.482 -10.961 0.875 1.00 93.00 173 GLU A CA 1
ATOM 1381 C C . GLU A 1 173 ? -13.420 -12.168 0.734 1.00 93.00 173 GLU A C 1
ATOM 1383 O O . GLU A 1 173 ? -13.240 -13.159 1.440 1.00 93.00 173 GLU A O 1
ATOM 1388 N N . TRP A 1 174 ? -14.369 -12.126 -0.202 1.00 94.81 174 TRP A N 1
ATOM 1389 C CA . TRP A 1 174 ? -15.267 -13.244 -0.492 1.00 94.81 174 TRP A CA 1
ATOM 1390 C C . TRP A 1 174 ? -14.491 -14.468 -0.994 1.00 94.81 174 TRP A C 1
ATOM 1392 O O . TRP A 1 174 ? -14.581 -15.535 -0.390 1.00 94.81 174 TRP A O 1
ATOM 1402 N N . LEU A 1 175 ? -13.653 -14.304 -2.023 1.00 93.00 175 LEU A N 1
ATOM 1403 C CA . LEU A 1 175 ? -12.850 -15.389 -2.595 1.00 93.00 175 LEU A CA 1
ATOM 1404 C C . LEU A 1 175 ? -12.003 -16.105 -1.526 1.00 93.00 175 LEU A C 1
ATOM 1406 O O . LEU A 1 175 ? -11.980 -17.335 -1.486 1.00 93.00 175 LEU A O 1
ATOM 1410 N N . ARG A 1 176 ? -11.348 -15.337 -0.642 1.00 93.00 176 ARG A N 1
ATOM 1411 C CA . ARG A 1 176 ? -10.518 -15.870 0.451 1.00 93.00 176 ARG A CA 1
ATOM 1412 C C . ARG A 1 176 ? -11.355 -16.573 1.524 1.00 93.00 176 ARG A C 1
ATOM 1414 O O . ARG A 1 176 ? -10.955 -17.629 2.004 1.00 93.00 176 ARG A O 1
ATOM 1421 N N . ARG A 1 177 ? -12.521 -16.023 1.894 1.00 91.88 177 ARG A N 1
ATOM 1422 C CA . ARG A 1 177 ? -13.438 -16.631 2.883 1.00 91.88 177 ARG A CA 1
ATOM 1423 C C . ARG A 1 177 ? -14.003 -17.973 2.414 1.00 91.88 177 ARG A C 1
ATOM 1425 O O . ARG A 1 177 ? -14.134 -18.880 3.226 1.00 91.88 177 ARG A O 1
ATOM 1432 N N . PHE A 1 178 ? -14.311 -18.106 1.124 1.00 91.81 178 PHE A N 1
ATOM 1433 C CA . PHE A 1 178 ? -14.829 -19.349 0.536 1.00 91.81 178 PHE A CA 1
ATOM 1434 C C . PHE A 1 178 ? -13.735 -20.335 0.108 1.00 91.81 178 PHE A C 1
ATOM 1436 O O . PHE A 1 178 ? -14.032 -21.364 -0.494 1.00 91.81 178 PHE A O 1
ATOM 1443 N N . HIS A 1 179 ? -12.472 -20.052 0.433 1.00 89.56 179 HIS A N 1
ATOM 1444 C CA . HIS A 1 179 ? -11.330 -20.903 0.113 1.00 89.56 179 HIS A CA 1
ATOM 1445 C C . HIS A 1 179 ? -11.191 -21.256 -1.379 1.00 89.56 179 HIS A C 1
ATOM 1447 O O . HIS A 1 179 ? -10.718 -22.343 -1.732 1.00 89.56 179 HIS A O 1
ATOM 1453 N N . LEU A 1 180 ? -11.593 -20.345 -2.273 1.00 89.50 180 LEU A N 1
ATOM 1454 C CA . LEU A 1 180 ? -11.585 -20.595 -3.719 1.00 89.50 180 LEU A CA 1
ATOM 1455 C C . LEU A 1 180 ? -10.172 -20.726 -4.296 1.00 89.50 180 LEU A C 1
ATOM 1457 O O . LEU A 1 180 ? -9.995 -21.238 -5.400 1.00 89.50 180 LEU A O 1
ATOM 1461 N N . GLU A 1 181 ? -9.140 -20.378 -3.525 1.00 86.56 181 GLU A N 1
ATOM 1462 C CA . GLU A 1 181 ? -7.757 -20.699 -3.858 1.00 86.56 181 GLU A CA 1
ATOM 1463 C C . GLU A 1 181 ? -7.500 -22.195 -4.044 1.00 86.56 181 GLU A C 1
ATOM 1465 O O . GLU A 1 181 ? -6.607 -22.567 -4.804 1.00 86.56 181 GLU A O 1
ATOM 1470 N N . ARG A 1 182 ? -8.285 -23.063 -3.391 1.00 87.06 182 ARG A N 1
ATOM 1471 C CA . ARG A 1 182 ? -8.154 -24.522 -3.517 1.00 87.06 182 ARG A CA 1
ATOM 1472 C C . ARG A 1 182 ? -8.394 -25.002 -4.946 1.00 87.06 182 ARG A C 1
ATOM 1474 O O . ARG A 1 182 ? -7.981 -26.105 -5.286 1.00 87.06 182 ARG A O 1
ATOM 1481 N N . MET A 1 183 ? -9.023 -24.176 -5.783 1.00 87.81 183 MET A N 1
ATOM 1482 C CA . MET A 1 183 ? -9.257 -24.485 -7.187 1.00 87.81 183 MET A CA 1
ATOM 1483 C C . MET A 1 183 ? -8.054 -24.175 -8.091 1.00 87.81 183 MET A C 1
ATOM 1485 O O . MET A 1 183 ? -7.982 -24.694 -9.203 1.00 87.81 183 MET A O 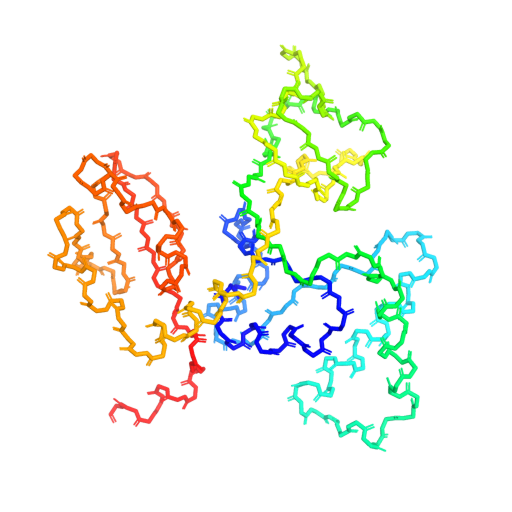1
ATOM 1489 N N . LEU A 1 184 ? -7.097 -23.354 -7.636 1.00 89.69 184 LEU A N 1
ATOM 1490 C CA . LEU A 1 184 ? -5.950 -22.926 -8.445 1.00 89.69 184 LEU A CA 1
ATOM 1491 C C . LEU A 1 184 ? -5.119 -24.092 -9.010 1.00 89.69 184 LEU A C 1
ATOM 1493 O O . LEU A 1 184 ? -4.768 -24.011 -10.186 1.00 89.69 184 LEU A O 1
ATOM 1497 N N . PRO A 1 185 ? -4.817 -25.174 -8.262 1.00 88.06 185 PRO A N 1
ATOM 1498 C CA . PRO A 1 185 ? -4.038 -26.297 -8.790 1.00 88.06 185 PRO A CA 1
ATOM 1499 C C . PRO A 1 185 ? -4.712 -27.065 -9.936 1.00 88.06 185 PRO A C 1
ATOM 1501 O O . PRO A 1 185 ? -4.026 -27.789 -10.650 1.00 88.06 185 PRO A O 1
ATOM 1504 N N . PHE A 1 186 ? -6.028 -26.918 -10.134 1.00 87.75 186 PHE A N 1
ATOM 1505 C CA . PHE A 1 186 ? -6.732 -27.536 -11.266 1.00 87.75 186 PHE A CA 1
ATOM 1506 C C . PHE A 1 186 ? -6.601 -26.726 -12.559 1.00 87.75 186 PHE A C 1
ATOM 1508 O O . PHE A 1 186 ? -6.926 -27.222 -13.637 1.00 87.75 186 PHE A O 1
ATOM 1515 N N . LEU A 1 187 ? -6.132 -25.478 -12.478 1.00 88.56 187 LEU A N 1
ATOM 1516 C CA . LEU A 1 187 ? -5.948 -24.637 -13.650 1.00 88.56 187 LEU A CA 1
ATOM 1517 C C . LEU A 1 187 ? -4.672 -25.036 -14.407 1.00 88.56 187 LEU A C 1
ATOM 1519 O O . LEU A 1 187 ? -3.634 -25.327 -13.800 1.00 88.56 187 LEU A O 1
ATOM 1523 N N . PRO A 1 188 ? -4.702 -25.009 -15.749 1.00 86.38 188 PRO A N 1
ATOM 1524 C CA . PRO A 1 188 ? -3.563 -25.416 -16.554 1.00 86.38 188 PRO A CA 1
ATOM 1525 C C . PRO A 1 188 ? -2.348 -24.524 -16.270 1.00 86.38 188 PRO A C 1
ATOM 1527 O O . PRO A 1 188 ? -2.410 -23.296 -16.330 1.00 86.38 188 PRO A O 1
ATOM 1530 N N . GLY A 1 189 ? -1.211 -25.160 -15.985 1.00 87.44 189 GLY A N 1
ATOM 1531 C CA . GLY A 1 189 ? 0.048 -24.467 -15.713 1.00 87.44 189 GLY A CA 1
ATOM 1532 C C . GLY A 1 189 ? 0.256 -24.034 -14.261 1.00 87.44 189 GLY A C 1
ATOM 1533 O O . GLY A 1 189 ? 1.288 -23.421 -13.993 1.00 87.44 189 GLY A O 1
ATOM 1534 N N . ILE A 1 190 ? -0.650 -24.366 -13.336 1.00 91.12 190 ILE A N 1
ATOM 1535 C CA . ILE A 1 190 ? -0.456 -24.186 -11.892 1.00 91.12 190 ILE A CA 1
ATOM 1536 C C . ILE A 1 190 ? -0.243 -25.553 -11.243 1.00 91.12 190 ILE A C 1
ATOM 1538 O O . ILE A 1 190 ? -0.945 -26.511 -11.548 1.00 91.12 190 ILE A O 1
ATOM 1542 N N . ARG A 1 191 ? 0.741 -25.658 -10.349 1.00 90.44 191 ARG A N 1
ATOM 1543 C CA . ARG A 1 191 ? 0.973 -26.857 -9.533 1.00 90.44 191 ARG A CA 1
ATOM 1544 C C . ARG A 1 191 ? 1.316 -26.465 -8.106 1.00 90.44 191 ARG A C 1
ATOM 1546 O O . ARG A 1 191 ? 1.933 -25.426 -7.895 1.00 90.44 191 ARG A O 1
ATOM 1553 N N . LEU A 1 192 ? 0.949 -27.307 -7.146 1.00 90.38 192 LEU A N 1
ATOM 1554 C CA . LEU A 1 192 ? 1.453 -27.195 -5.778 1.00 90.38 192 LEU A CA 1
ATOM 1555 C C . LEU A 1 192 ? 2.952 -27.497 -5.760 1.00 90.38 192 LEU A C 1
ATOM 1557 O O . LEU A 1 192 ? 3.419 -28.375 -6.491 1.00 90.38 192 LEU A O 1
ATOM 1561 N N . ASN A 1 193 ? 3.699 -26.751 -4.950 1.00 88.38 193 ASN A N 1
ATOM 1562 C CA . ASN A 1 193 ? 5.078 -27.102 -4.650 1.00 88.38 193 ASN A CA 1
ATOM 1563 C C . ASN A 1 193 ? 5.071 -28.354 -3.746 1.00 88.38 193 ASN A C 1
ATOM 1565 O O . ASN A 1 193 ? 4.444 -28.308 -2.687 1.00 88.38 193 ASN A O 1
ATOM 1569 N N . PRO A 1 194 ? 5.714 -29.467 -4.147 1.00 86.00 194 PRO A N 1
ATOM 1570 C CA . PRO A 1 194 ? 5.731 -30.691 -3.347 1.00 86.00 194 PRO A CA 1
ATOM 1571 C C . PRO A 1 194 ? 6.544 -30.559 -2.052 1.00 86.00 194 PRO A C 1
ATOM 1573 O O . PRO A 1 194 ? 6.279 -31.287 -1.102 1.00 86.00 194 PRO A O 1
ATOM 1576 N N . GLU A 1 195 ? 7.514 -29.644 -2.001 1.00 87.50 195 GLU A N 1
ATOM 1577 C CA . GLU A 1 195 ? 8.444 -29.510 -0.872 1.00 87.50 195 GLU A CA 1
ATOM 1578 C C . GLU A 1 195 ? 8.010 -28.434 0.126 1.00 87.50 195 GLU A C 1
ATOM 1580 O O . GLU A 1 195 ? 8.287 -28.539 1.319 1.00 87.50 195 GLU A O 1
ATOM 1585 N N . ILE A 1 196 ? 7.333 -27.385 -0.353 1.00 84.88 196 ILE A N 1
ATOM 1586 C CA . ILE A 1 196 ? 6.980 -26.220 0.462 1.00 84.88 196 ILE A CA 1
ATOM 1587 C C . ILE A 1 196 ? 5.456 -26.066 0.520 1.00 84.88 196 ILE A C 1
ATOM 1589 O O . ILE A 1 196 ? 4.832 -25.713 -0.488 1.00 84.88 196 ILE A O 1
ATOM 1593 N N . PRO A 1 197 ? 4.837 -26.266 1.700 1.00 83.56 197 PRO A N 1
ATOM 1594 C CA . PRO A 1 197 ? 3.405 -26.080 1.876 1.00 83.56 197 PRO A CA 1
ATOM 1595 C C . PRO A 1 197 ? 2.945 -24.681 1.459 1.00 83.56 197 PRO A C 1
ATOM 1597 O O . PRO A 1 197 ? 3.627 -23.683 1.691 1.00 83.56 197 PRO A O 1
ATOM 1600 N N . ASN A 1 198 ? 1.739 -24.602 0.892 1.00 85.56 198 ASN A N 1
ATOM 1601 C CA . ASN A 1 198 ? 1.095 -23.350 0.482 1.00 85.56 198 ASN A CA 1
ATOM 1602 C C . ASN A 1 198 ? 1.829 -22.545 -0.611 1.00 85.56 198 ASN A C 1
ATOM 1604 O O . ASN A 1 198 ? 1.478 -21.387 -0.864 1.00 85.56 198 ASN A O 1
ATOM 1608 N N . GLU A 1 199 ? 2.807 -23.141 -1.292 1.00 91.00 199 GLU A N 1
ATOM 1609 C CA . GLU A 1 199 ? 3.412 -22.574 -2.493 1.00 91.00 199 GLU A CA 1
ATOM 1610 C C . GLU A 1 199 ? 2.802 -23.145 -3.772 1.00 91.00 199 GLU A C 1
ATOM 1612 O O . GLU A 1 199 ? 2.503 -24.335 -3.880 1.00 91.00 199 GLU A O 1
ATOM 1617 N N . LEU A 1 200 ? 2.651 -22.273 -4.769 1.00 92.19 200 LEU A N 1
ATOM 1618 C CA . LEU A 1 200 ? 2.253 -22.639 -6.119 1.00 92.19 200 LEU A CA 1
ATOM 1619 C C . LEU A 1 200 ? 3.359 -22.279 -7.109 1.00 92.19 200 LEU A C 1
ATOM 1621 O O . LEU A 1 200 ? 3.904 -21.172 -7.103 1.00 92.19 200 LEU A O 1
ATOM 1625 N N . ILE A 1 201 ? 3.631 -23.221 -8.004 1.00 92.00 201 ILE A N 1
ATOM 1626 C CA . ILE A 1 201 ? 4.511 -23.078 -9.155 1.00 92.00 201 ILE A CA 1
ATOM 1627 C C . ILE A 1 201 ? 3.633 -22.759 -10.365 1.00 92.00 201 ILE A C 1
ATOM 1629 O O . ILE A 1 201 ? 2.805 -23.573 -10.778 1.00 92.00 201 ILE A O 1
ATOM 1633 N N . VAL A 1 202 ? 3.828 -21.581 -10.954 1.00 90.69 202 VAL A N 1
ATOM 1634 C CA . VAL A 1 202 ? 3.011 -21.061 -12.055 1.00 90.69 202 VAL A CA 1
ATOM 1635 C C . VAL A 1 202 ? 3.851 -20.954 -13.325 1.00 90.69 202 VAL A C 1
ATOM 1637 O O . VAL A 1 202 ? 4.785 -20.152 -13.429 1.00 90.69 202 VAL A O 1
ATOM 1640 N N . ASN A 1 203 ? 3.504 -21.742 -14.338 1.00 88.44 203 ASN A N 1
ATOM 1641 C CA . ASN A 1 203 ? 4.068 -21.616 -15.673 1.00 88.44 203 ASN A CA 1
ATOM 1642 C C . ASN A 1 203 ? 3.378 -20.468 -16.421 1.00 88.44 203 ASN A C 1
ATOM 1644 O O . ASN A 1 203 ? 2.281 -20.629 -16.959 1.00 88.44 203 ASN A O 1
ATOM 1648 N N . ARG A 1 204 ? 4.057 -19.320 -16.511 1.00 82.75 204 ARG A N 1
ATOM 1649 C CA . ARG A 1 204 ? 3.521 -18.099 -17.135 1.00 82.75 204 ARG A CA 1
ATOM 1650 C C . ARG A 1 204 ? 3.207 -18.240 -18.628 1.00 82.75 204 ARG A C 1
ATOM 1652 O O . ARG A 1 204 ? 2.426 -17.447 -19.141 1.00 82.75 204 ARG A O 1
ATOM 1659 N N . ARG A 1 205 ? 3.792 -19.223 -19.328 1.00 82.81 205 ARG A N 1
ATOM 1660 C CA . ARG A 1 205 ? 3.492 -19.470 -20.750 1.00 82.81 205 ARG A CA 1
ATOM 1661 C C . ARG A 1 205 ? 2.102 -20.079 -20.933 1.00 82.81 205 ARG A C 1
ATOM 1663 O O . ARG A 1 205 ? 1.399 -19.717 -21.867 1.00 82.81 205 ARG A O 1
ATOM 1670 N N . VAL A 1 206 ? 1.714 -20.980 -20.030 1.00 79.88 206 VAL A N 1
ATOM 1671 C CA . VAL A 1 206 ? 0.419 -21.678 -20.067 1.00 79.88 206 VAL A CA 1
ATOM 1672 C C . VAL A 1 206 ? -0.650 -20.843 -19.361 1.00 79.88 206 VAL A C 1
ATOM 1674 O O . VAL A 1 206 ? -1.698 -20.548 -19.928 1.00 79.88 206 VAL A O 1
ATOM 1677 N N . ALA A 1 207 ? -0.345 -20.366 -18.156 1.00 77.38 207 ALA A N 1
ATOM 1678 C CA . ALA A 1 207 ? -1.239 -19.573 -17.320 1.00 77.38 207 ALA A CA 1
ATOM 1679 C C . ALA A 1 207 ? -1.208 -18.073 -17.688 1.00 77.38 207 ALA A C 1
ATOM 1681 O O . ALA A 1 207 ? -1.215 -17.212 -16.813 1.00 77.38 207 ALA A O 1
ATOM 1682 N N . ARG A 1 208 ? -1.152 -17.735 -18.985 1.00 70.50 208 ARG A N 1
ATOM 1683 C CA . ARG A 1 208 ? -0.976 -16.345 -19.457 1.00 70.50 208 ARG A CA 1
ATOM 1684 C C . ARG A 1 208 ? -2.099 -15.395 -19.023 1.00 70.50 208 ARG A C 1
ATOM 1686 O O . ARG A 1 208 ? -1.862 -14.205 -18.853 1.00 70.50 208 ARG A O 1
ATOM 1693 N N . TRP A 1 209 ? -3.306 -15.936 -18.842 1.00 67.06 209 TRP A N 1
ATOM 1694 C CA . TRP A 1 209 ? -4.495 -15.209 -18.387 1.00 67.06 209 TRP A CA 1
ATOM 1695 C C . TRP A 1 209 ? -4.500 -14.975 -16.872 1.00 67.06 209 TRP A C 1
ATOM 1697 O O . TRP A 1 209 ? -5.131 -14.039 -16.386 1.00 67.06 209 TRP A O 1
ATOM 1707 N N . LEU A 1 210 ? -3.776 -15.810 -16.121 1.00 65.00 210 LEU A N 1
ATOM 1708 C CA . LEU A 1 210 ? -3.626 -15.698 -14.675 1.00 65.00 210 LEU A CA 1
ATOM 1709 C C . LEU A 1 210 ? -2.518 -14.699 -14.364 1.00 65.00 210 LEU A C 1
ATOM 1711 O O . LEU A 1 210 ? -1.367 -15.042 -14.084 1.00 65.00 210 LEU A O 1
ATOM 1715 N N . VAL A 1 211 ? -2.887 -13.427 -14.450 1.00 72.19 211 VAL A N 1
ATOM 1716 C CA . VAL A 1 211 ? -2.025 -12.328 -14.029 1.00 72.19 211 VAL A CA 1
ATOM 1717 C C . VAL A 1 211 ? -1.823 -12.365 -12.516 1.00 72.19 211 VAL A C 1
ATOM 1719 O O . VAL A 1 211 ? -2.673 -12.841 -11.763 1.00 72.19 211 VAL A O 1
ATOM 1722 N N . LEU A 1 212 ? -0.697 -11.809 -12.061 1.00 79.38 212 LEU A N 1
ATOM 1723 C CA . LEU A 1 212 ? -0.340 -11.714 -10.642 1.00 79.38 212 LEU A CA 1
ATOM 1724 C C . LEU A 1 212 ? -1.474 -11.114 -9.781 1.00 79.38 212 LEU A C 1
ATOM 1726 O O . LEU A 1 212 ? -1.638 -11.469 -8.621 1.00 79.38 212 LEU A O 1
ATOM 1730 N N . GLU A 1 213 ? -2.309 -10.263 -10.374 1.00 81.38 213 GLU A N 1
ATOM 1731 C CA . GLU A 1 213 ? -3.458 -9.643 -9.711 1.00 81.38 213 GLU A CA 1
ATOM 1732 C C . GLU A 1 213 ? -4.498 -10.663 -9.221 1.00 81.38 213 GLU A C 1
ATOM 1734 O O . GLU A 1 213 ? -5.029 -10.499 -8.127 1.00 81.38 213 GLU A O 1
ATOM 1739 N N . ILE A 1 214 ? -4.740 -11.753 -9.962 1.00 85.44 214 ILE A N 1
ATOM 1740 C CA . ILE A 1 214 ? -5.679 -12.807 -9.538 1.00 85.44 214 ILE A CA 1
ATOM 1741 C C . ILE A 1 214 ? -5.139 -13.535 -8.303 1.00 85.44 214 ILE A C 1
ATOM 1743 O O . ILE A 1 214 ? -5.876 -13.796 -7.353 1.00 85.44 214 ILE A O 1
ATOM 1747 N N . PHE A 1 215 ? -3.834 -13.804 -8.278 1.00 89.25 215 PHE A N 1
ATOM 1748 C CA . PHE A 1 215 ? -3.174 -14.390 -7.114 1.00 89.25 215 PHE A CA 1
ATOM 1749 C C . PHE A 1 215 ? -3.277 -13.471 -5.889 1.00 89.25 215 PHE A C 1
ATOM 1751 O O . PHE A 1 215 ? -3.601 -13.948 -4.801 1.00 89.25 215 PHE A O 1
ATOM 1758 N N . HIS A 1 216 ? -3.104 -12.156 -6.065 1.00 88.50 216 HIS A N 1
ATOM 1759 C CA . HIS A 1 216 ? -3.282 -11.187 -4.978 1.00 88.50 216 HIS A CA 1
ATOM 1760 C C . HIS A 1 216 ? -4.722 -11.177 -4.445 1.00 88.50 216 HIS A C 1
ATOM 1762 O O . HIS A 1 216 ? -4.921 -11.152 -3.228 1.00 88.50 216 HIS A O 1
ATOM 1768 N N . LEU A 1 217 ? -5.741 -11.273 -5.310 1.00 88.69 217 LEU A N 1
ATOM 1769 C CA . LEU A 1 217 ? -7.138 -11.377 -4.864 1.00 88.69 217 LEU A CA 1
ATOM 1770 C C . LEU A 1 217 ? -7.350 -12.595 -3.951 1.00 88.69 217 LEU A C 1
ATOM 1772 O O . LEU A 1 217 ? -8.012 -12.466 -2.920 1.00 88.69 217 LEU A O 1
ATOM 1776 N N . LEU A 1 218 ? -6.706 -13.720 -4.272 1.00 90.38 218 LEU A N 1
ATOM 1777 C CA . LEU A 1 218 ? -6.765 -14.990 -3.536 1.00 90.38 218 LEU A CA 1
ATOM 1778 C C . LEU A 1 218 ? -5.791 -15.088 -2.346 1.00 90.38 218 LEU A C 1
ATOM 1780 O O . LEU A 1 218 ? -5.680 -16.142 -1.726 1.00 90.38 218 LEU A O 1
ATOM 1784 N N . GLY A 1 219 ? -5.076 -14.011 -2.010 1.00 89.25 219 GLY A N 1
ATOM 1785 C CA . GLY A 1 219 ? -4.211 -13.968 -0.822 1.00 89.25 219 GLY A CA 1
ATOM 1786 C C . GLY A 1 219 ? -2.800 -14.503 -1.024 1.00 89.25 219 GLY A C 1
ATOM 1787 O O . GLY A 1 219 ? -2.028 -14.581 -0.064 1.00 89.25 219 GLY A O 1
ATOM 1788 N N . TYR A 1 220 ? -2.416 -14.790 -2.264 1.00 90.50 220 TYR A N 1
ATOM 1789 C CA . TYR A 1 220 ? -1.041 -15.119 -2.613 1.00 90.50 220 TYR A CA 1
ATOM 1790 C C . TYR A 1 220 ? -0.205 -13.857 -2.796 1.00 90.50 220 TYR A C 1
ATOM 1792 O O . TYR A 1 220 ? -0.706 -12.813 -3.213 1.00 90.50 220 TYR A O 1
ATOM 1800 N N . ARG A 1 221 ? 1.082 -13.969 -2.482 1.00 87.44 221 ARG A N 1
ATOM 1801 C CA . ARG A 1 221 ? 2.108 -12.974 -2.808 1.00 87.44 221 ARG A CA 1
ATOM 1802 C C . ARG A 1 221 ? 3.121 -13.565 -3.768 1.00 87.44 221 ARG A C 1
ATOM 1804 O O . ARG A 1 221 ? 3.355 -14.781 -3.754 1.00 87.44 221 ARG A O 1
ATOM 1811 N N . LYS A 1 222 ? 3.764 -12.715 -4.565 1.00 86.75 222 LYS A N 1
ATOM 1812 C CA . LYS A 1 222 ? 4.943 -13.135 -5.326 1.00 86.75 222 LYS A CA 1
ATOM 1813 C C . LYS A 1 222 ? 6.065 -13.489 -4.346 1.00 86.75 222 LYS A C 1
ATOM 1815 O O . LYS A 1 222 ? 6.367 -12.704 -3.456 1.00 86.75 222 LYS A O 1
ATOM 1820 N N . LYS A 1 223 ? 6.693 -14.657 -4.523 1.00 84.56 223 LYS A N 1
ATOM 1821 C CA . LYS A 1 223 ? 7.907 -15.032 -3.782 1.00 84.56 223 LYS A CA 1
ATOM 1822 C C . LYS A 1 223 ? 9.147 -14.833 -4.641 1.00 84.56 223 LYS A C 1
ATOM 1824 O O . LYS A 1 223 ? 10.026 -14.069 -4.283 1.00 84.56 223 LYS A O 1
ATOM 1829 N N . ARG A 1 224 ? 9.211 -15.498 -5.798 1.00 86.25 224 ARG A N 1
ATOM 1830 C CA . ARG A 1 224 ? 10.357 -15.401 -6.717 1.00 86.25 224 ARG A CA 1
ATOM 1831 C C . ARG A 1 224 ? 9.991 -15.808 -8.139 1.00 86.25 224 ARG A C 1
ATOM 1833 O O . ARG A 1 224 ? 8.905 -16.331 -8.389 1.00 86.25 224 ARG A O 1
ATOM 1840 N N . ILE A 1 225 ? 10.898 -15.549 -9.074 1.00 84.06 225 ILE A N 1
ATOM 1841 C CA . ILE A 1 225 ? 10.850 -16.104 -10.428 1.00 84.06 225 ILE A CA 1
ATOM 1842 C C . ILE A 1 225 ? 12.065 -17.011 -10.572 1.00 84.06 225 ILE A C 1
ATOM 1844 O O . ILE A 1 225 ? 13.183 -16.569 -10.340 1.00 84.06 225 ILE A O 1
ATOM 1848 N N . GLU A 1 226 ? 11.842 -18.263 -10.950 1.00 85.19 226 GLU A N 1
ATOM 1849 C CA . GLU A 1 226 ? 12.884 -19.283 -11.040 1.00 85.19 226 GLU A CA 1
ATOM 1850 C C . GLU A 1 226 ? 12.671 -20.102 -12.314 1.00 85.19 226 GLU A C 1
ATOM 1852 O O . GLU A 1 226 ? 11.568 -20.591 -12.567 1.00 85.19 226 GLU A O 1
ATOM 1857 N N . ASN A 1 227 ? 13.700 -20.211 -13.162 1.00 83.88 227 ASN A N 1
ATOM 1858 C CA . ASN A 1 227 ? 13.645 -20.963 -14.425 1.00 83.88 227 ASN A CA 1
ATOM 1859 C C . ASN A 1 227 ? 12.435 -20.598 -15.316 1.00 83.88 227 ASN A C 1
ATOM 1861 O O . ASN A 1 227 ? 11.771 -21.458 -15.897 1.00 83.88 227 ASN A O 1
ATOM 1865 N N . GLY A 1 228 ? 12.089 -19.305 -15.376 1.00 82.06 228 GLY A N 1
ATOM 1866 C CA . GLY A 1 228 ? 10.938 -18.796 -16.136 1.00 82.06 228 GLY A CA 1
ATOM 1867 C C . GLY A 1 228 ? 9.560 -19.120 -15.536 1.00 82.06 228 GLY A C 1
ATOM 1868 O O . GLY A 1 228 ? 8.537 -18.761 -16.126 1.00 82.06 228 GLY A O 1
ATOM 1869 N N . LYS A 1 229 ? 9.508 -19.765 -14.366 1.00 87.38 229 LYS A N 1
ATOM 1870 C CA . LYS A 1 229 ? 8.286 -20.036 -13.600 1.00 87.38 229 LYS A CA 1
ATOM 1871 C C . LYS A 1 229 ? 8.132 -18.999 -12.493 1.00 87.38 229 LYS A C 1
ATOM 1873 O O . LYS A 1 229 ? 9.105 -18.557 -11.890 1.00 87.38 229 LYS A O 1
ATOM 1878 N N . LEU A 1 230 ? 6.895 -18.594 -12.240 1.00 89.19 230 LEU A N 1
ATOM 1879 C CA . LEU A 1 230 ? 6.552 -17.710 -11.134 1.00 89.19 230 LEU A CA 1
ATOM 1880 C C . LEU A 1 230 ? 6.212 -18.566 -9.915 1.00 89.19 230 LEU A C 1
ATOM 1882 O O . LEU A 1 230 ? 5.347 -19.433 -10.003 1.00 89.19 230 LEU A O 1
ATOM 1886 N N . ILE A 1 231 ? 6.868 -18.301 -8.792 1.00 90.50 231 ILE A N 1
ATOM 1887 C CA . ILE A 1 231 ? 6.566 -18.931 -7.510 1.00 90.50 231 ILE A CA 1
ATOM 1888 C C . ILE A 1 231 ? 5.768 -17.938 -6.675 1.00 90.50 231 ILE A C 1
ATOM 1890 O O . ILE A 1 231 ? 6.229 -16.821 -6.408 1.00 90.50 231 ILE A O 1
ATOM 1894 N N . VAL A 1 232 ? 4.572 -18.348 -6.264 1.00 91.38 232 VAL A N 1
ATOM 1895 C CA . VAL A 1 232 ? 3.717 -17.580 -5.357 1.00 91.38 232 VAL A CA 1
ATOM 1896 C C . VAL A 1 232 ? 3.475 -18.373 -4.085 1.00 91.38 232 VAL A C 1
ATOM 1898 O O . VAL A 1 232 ? 3.400 -19.598 -4.110 1.00 91.38 232 VAL A O 1
ATOM 1901 N N . THR A 1 233 ? 3.344 -17.675 -2.965 1.00 90.50 233 THR A N 1
ATOM 1902 C CA . THR A 1 233 ? 3.098 -18.299 -1.662 1.00 90.50 233 THR A CA 1
ATOM 1903 C C . THR A 1 233 ? 1.865 -17.691 -1.020 1.00 90.50 233 THR A C 1
ATOM 1905 O O . THR A 1 233 ? 1.634 -16.481 -1.126 1.00 90.50 233 THR A O 1
ATOM 1908 N N . LYS A 1 234 ? 1.042 -18.530 -0.390 1.00 89.12 234 LYS A N 1
ATOM 1909 C CA . LYS A 1 234 ? -0.123 -18.068 0.358 1.00 89.12 234 LYS A CA 1
ATOM 1910 C C . LYS A 1 234 ? 0.332 -17.435 1.666 1.00 89.12 234 LYS A C 1
ATOM 1912 O O . LYS A 1 234 ? 1.237 -17.928 2.336 1.00 89.12 234 LYS A O 1
ATOM 1917 N N . ARG A 1 235 ? -0.338 -16.363 2.073 1.00 85.62 235 ARG A N 1
AT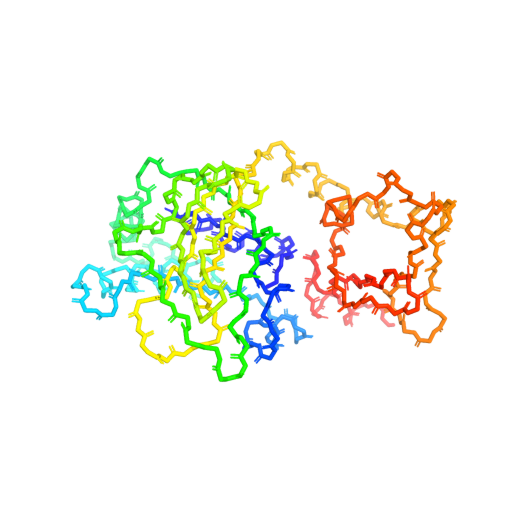OM 1918 C CA . ARG A 1 235 ? -0.158 -15.797 3.413 1.00 85.62 235 ARG A CA 1
ATOM 1919 C C . ARG A 1 235 ? -0.686 -16.791 4.454 1.00 85.62 235 ARG A C 1
ATOM 1921 O O . ARG A 1 235 ? -1.852 -17.170 4.393 1.00 85.62 235 ARG A O 1
ATOM 1928 N N . ARG A 1 236 ? 0.173 -17.206 5.392 1.00 82.38 236 ARG A N 1
ATOM 1929 C CA . ARG A 1 236 ? -0.142 -18.228 6.408 1.00 82.38 236 ARG A CA 1
ATOM 1930 C C . ARG A 1 236 ? -1.309 -17.803 7.308 1.00 82.38 236 ARG A C 1
ATOM 1932 O O . ARG A 1 236 ? -2.288 -18.526 7.414 1.00 82.38 236 ARG A O 1
ATOM 1939 N N . TYR A 1 237 ? -1.245 -16.592 7.860 1.00 87.50 237 TYR A N 1
ATOM 1940 C CA . TYR A 1 237 ? -2.227 -16.063 8.817 1.00 87.50 237 TYR A CA 1
ATOM 1941 C C . TYR A 1 237 ? -3.154 -15.005 8.193 1.00 87.50 237 TYR A C 1
ATOM 1943 O O . TYR A 1 237 ? -3.184 -13.848 8.621 1.00 87.50 237 TYR A O 1
ATOM 1951 N N . ASP A 1 238 ? -3.868 -15.385 7.124 1.00 87.06 238 ASP A N 1
ATOM 1952 C CA . ASP A 1 238 ? -4.699 -14.462 6.333 1.00 87.06 238 ASP A CA 1
ATOM 1953 C C . ASP A 1 238 ? -6.017 -14.071 7.031 1.00 87.06 238 ASP A C 1
ATOM 1955 O O . ASP A 1 238 ? -6.217 -12.911 7.405 1.00 87.06 238 ASP A O 1
ATOM 1959 N N . LEU A 1 239 ? -6.909 -15.051 7.223 1.00 86.44 239 LEU A N 1
ATOM 1960 C CA . LEU A 1 239 ? -8.202 -14.878 7.900 1.00 86.44 239 LEU A CA 1
ATOM 1961 C C . LEU A 1 239 ? -8.097 -15.070 9.414 1.00 86.44 239 LEU A C 1
ATOM 1963 O O . LEU A 1 239 ? -8.740 -14.342 10.167 1.00 86.44 239 LEU A O 1
ATOM 1967 N N . HIS A 1 240 ? -7.268 -16.020 9.847 1.00 85.94 240 HIS A N 1
ATOM 1968 C CA . HIS A 1 240 ? -7.111 -16.409 11.245 1.00 85.94 240 HIS A CA 1
ATOM 1969 C C . HIS A 1 240 ? -5.656 -16.252 11.695 1.00 85.94 240 HIS A C 1
ATOM 1971 O O . HIS A 1 240 ? -4.738 -16.239 10.872 1.00 85.94 240 HIS A O 1
ATOM 1977 N N . GLY A 1 241 ? -5.466 -16.032 12.996 1.00 84.00 241 GLY A N 1
ATOM 1978 C CA . GLY A 1 241 ? -4.145 -16.005 13.619 1.00 84.00 241 GLY A CA 1
ATOM 1979 C C . GLY A 1 241 ? -3.701 -17.383 14.108 1.00 84.00 241 GLY A C 1
ATOM 1980 O O . GLY A 1 241 ? -4.487 -18.325 14.026 1.00 84.00 241 GLY A O 1
ATOM 1981 N N . PRO A 1 242 ? -2.478 -17.482 14.653 1.00 82.19 242 PRO A N 1
ATOM 1982 C CA . PRO A 1 242 ? -1.919 -18.738 15.159 1.00 82.19 242 PRO A CA 1
ATOM 1983 C C . PRO A 1 242 ? -2.809 -19.432 16.203 1.00 82.19 242 PRO A C 1
ATOM 1985 O O . PRO A 1 242 ? -2.924 -20.650 16.209 1.00 82.19 242 PRO A O 1
ATOM 1988 N N . GLU A 1 243 ? -3.502 -18.655 17.040 1.00 70.81 243 GLU A N 1
ATOM 1989 C CA . GLU A 1 243 ? -4.396 -19.151 18.100 1.00 70.81 243 GLU A CA 1
ATOM 1990 C C . GLU A 1 243 ? -5.560 -20.011 17.577 1.00 70.81 243 GLU A C 1
ATOM 1992 O O . GLU A 1 243 ? -6.063 -20.866 18.297 1.00 70.81 243 GLU A O 1
ATOM 1997 N N . ALA A 1 244 ? -5.983 -19.821 16.323 1.00 59.31 244 ALA A N 1
ATOM 1998 C CA . ALA A 1 244 ? -7.057 -20.608 15.716 1.00 59.31 244 ALA A CA 1
ATOM 1999 C C . ALA A 1 244 ? -6.571 -21.931 15.097 1.00 59.31 244 ALA A C 1
ATOM 2001 O O . ALA A 1 244 ? -7.380 -22.838 14.901 1.00 59.31 244 ALA A O 1
ATOM 2002 N N . ASP A 1 245 ? -5.275 -22.039 14.780 1.00 53.41 245 ASP A N 1
ATOM 2003 C CA . ASP A 1 245 ? -4.664 -23.280 14.288 1.00 53.41 245 ASP A CA 1
ATOM 2004 C C . ASP A 1 245 ? -4.362 -24.244 15.452 1.00 53.41 245 ASP A C 1
ATOM 2006 O O . ASP A 1 245 ? -4.428 -25.452 15.265 1.00 53.41 245 ASP A O 1
ATOM 2010 N N . ALA A 1 246 ? -4.149 -23.729 16.671 1.00 51.09 246 ALA A N 1
ATOM 2011 C CA . ALA A 1 246 ? -3.879 -24.523 17.879 1.00 51.09 246 ALA A CA 1
ATOM 2012 C C . ALA A 1 246 ? -5.058 -25.401 18.364 1.00 51.09 246 ALA A C 1
ATOM 2014 O O . ALA A 1 246 ? -4.901 -26.176 19.301 1.00 51.09 246 ALA A O 1
ATOM 2015 N N . GLY A 1 247 ? -6.243 -25.273 17.756 1.00 41.09 247 GLY A N 1
ATOM 2016 C CA . GLY A 1 247 ? -7.425 -26.098 18.043 1.00 41.09 247 GLY A CA 1
ATOM 2017 C C . GLY A 1 247 ? -7.757 -27.121 16.952 1.00 41.09 247 GLY A C 1
ATOM 2018 O O . GLY A 1 247 ? -8.891 -27.599 16.908 1.00 41.09 247 GLY A O 1
ATOM 2019 N N . ARG A 1 248 ? -6.831 -27.386 16.019 1.00 42.84 248 ARG A N 1
ATOM 2020 C CA . ARG A 1 248 ? -7.021 -28.301 14.876 1.00 42.84 248 ARG A CA 1
ATOM 2021 C C . ARG A 1 248 ? -5.961 -29.404 14.768 1.00 42.84 248 ARG A C 1
ATOM 2023 O O . ARG A 1 248 ? -5.817 -29.968 13.682 1.00 42.84 248 ARG A O 1
ATOM 2030 N N . ASP A 1 249 ? -5.284 -29.708 15.869 1.00 35.75 249 ASP A N 1
ATOM 2031 C CA . ASP A 1 249 ? -4.449 -30.905 16.010 1.00 35.75 249 ASP A CA 1
ATOM 2032 C C . ASP A 1 249 ? -5.232 -32.027 16.708 1.00 35.75 249 ASP A C 1
ATOM 2034 O O . ASP A 1 249 ? -5.904 -31.736 17.727 1.00 35.75 249 ASP A O 1
#

Mean predicted aligned error: 5.97 Å

Solvent-accessible surface area (backbone atoms only — not comparable to full-atom values): 14239 Å² total; per-residue (Å²): 81,79,24,59,50,27,52,56,54,54,64,64,45,58,46,62,42,73,36,48,54,63,72,76,48,81,93,41,70,54,53,55,44,35,77,73,33,49,82,50,81,88,83,84,48,63,58,93,85,42,75,66,20,57,57,37,45,54,25,48,51,54,44,48,36,35,63,72,66,79,42,59,65,92,78,40,88,60,47,69,57,32,49,48,56,36,37,60,77,29,62,96,56,68,62,34,31,32,51,75,46,69,44,68,52,56,92,91,56,62,70,43,56,53,86,87,79,51,74,69,38,77,42,50,58,66,41,73,52,30,34,40,92,92,42,78,41,56,35,89,56,67,35,19,35,32,68,71,38,84,65,98,73,82,54,55,44,34,31,36,28,37,82,52,62,68,68,59,55,52,50,21,52,50,40,47,73,70,49,54,59,76,54,49,56,77,40,69,44,33,36,68,41,91,88,44,87,65,27,37,41,32,35,51,85,68,27,60,85,68,45,72,65,60,42,46,39,48,39,29,42,77,71,50,76,55,96,83,25,41,33,31,32,50,56,86,45,25,83,50,43,62,80,66,57,75,77,73,123

Nearest PDB structures (foldseek):
  2bco-assembly1_A  TM=5.835E-01  e=1.010E-03  Vibrio parahaemolyticus
  4kku-assembly3_C  TM=3.818E-01  e=5.421E-02  Borreliella burgdorferi B31
  3bp3-assembly2_B  TM=4.390E-01  e=4.713E+00  Escherichia coli

Sequence (249 aa):
ADTIRNRRFARDFPVPIILGLEEQLEGTILHYLGDLGFRAVAFEAGQHHDPASVNNHIAAIWIALAGAGCLQPAELPGYEQQLHILRRAAEGLPPVFETRFRYAIAEGEHFRMKPGYRNFQPISRGEVLASNHQGEIRNTSPGNIFMPLYQTKGDDGYFRIRKVAYFWLIVSEWLRRFHLERMLPFLPGIRLNPEIPNELIVNRRVARWLVLEIFHLLGYRKKRIENGKLIVTKRRYDLHGPEADAGRD